Protein AF-A0A372F5S5-F1 (afdb_monomer)

Foldseek 3Di:
DDDDLQLLVLVQVLCVVQVDAAEDLDPCPLVDDQVVVQVVNVVSVHRRPHYYYLDPDNDPVPDDASQVSVQVSCVVPVVPPQAAAFDQRPCVVPHDVVNNQRYQHAHPVGGCHPVSSVSNSCSSPVQAFDQDLQQQWRAHNDACPQDQRQFARDGRHPVLVVVQCDADTSHRGGSLCLNVVCVVQRYSDPVCSVRHDHDDPSTDGDPPHDHDD

Secondary structure (DSSP, 8-state):
----HHHHHHHHHHHHHH-PPEEE-SGGGGGS-HHHHHHHHHTTT---S-EEES----SGGG---HHHHHHHHIIIIITTS---EEE--GGGGGS-HHHHTTEEEPBTTTBS-HHHHHHHHHHHT-PPPEEPTTT-BEEESSTTS--B-TTT--B--HHHHHSTT--SSSSSS-HHHHHHHHHHHSSSSTGGGGG--PPPTTSPBPTT-----

Solvent-accessible surface area (backbone atoms only — not comparable to full-atom values): 12335 Å² total; per-residue (Å²): 134,84,82,58,63,64,29,48,50,35,50,46,51,51,37,73,76,63,69,62,74,44,66,40,76,57,80,68,51,44,81,52,57,56,70,56,49,48,54,58,36,39,79,67,76,36,82,68,94,47,64,49,56,62,62,91,63,68,54,76,91,75,59,71,58,63,24,58,48,48,51,54,34,29,74,76,67,39,75,89,52,84,61,61,45,80,49,62,64,72,55,43,77,73,35,59,65,86,59,40,74,35,50,39,77,31,49,88,92,72,40,42,39,72,66,50,39,52,54,42,45,51,57,59,63,54,70,70,50,32,62,34,89,47,71,22,30,22,64,26,79,52,79,68,61,58,44,62,31,60,35,31,56,46,48,36,36,56,68,28,66,77,34,37,83,41,56,69,59,89,36,70,64,16,43,43,56,18,24,53,35,27,75,76,76,50,8,34,40,80,86,52,37,86,71,28,43,83,71,54,90,87,25,49,71,45,87,84,57,73,78,73,134

pLDDT: mean 93.6, std 5.57, range [55.31, 98.38]

Structure (mmCIF, N/CA/C/O backbone):
data_AF-A0A372F5S5-F1
#
_entry.id   AF-A0A372F5S5-F1
#
loop_
_atom_site.group_PDB
_atom_site.id
_atom_site.type_symbol
_atom_site.label_atom_id
_atom_site.label_alt_id
_atom_site.label_comp_id
_atom_site.label_asym_id
_atom_site.label_entity_id
_atom_site.label_seq_id
_atom_site.pdbx_PDB_ins_code
_atom_site.Cartn_x
_atom_site.Cartn_y
_atom_site.Cartn_z
_atom_site.occupancy
_atom_site.B_iso_or_equiv
_atom_site.auth_seq_id
_atom_site.auth_comp_id
_atom_site.auth_asym_id
_atom_site.auth_atom_id
_atom_site.pdbx_PDB_model_num
ATOM 1 N N . MET A 1 1 ? -26.082 4.323 18.622 1.00 55.31 1 MET A N 1
ATOM 2 C CA . MET A 1 1 ? -25.718 4.377 17.190 1.00 55.31 1 MET A CA 1
ATOM 3 C C . MET A 1 1 ? -26.139 3.066 16.540 1.00 55.31 1 MET A C 1
ATOM 5 O O . MET A 1 1 ? -25.807 2.018 17.085 1.00 55.31 1 MET A O 1
ATOM 9 N N . LYS A 1 2 ? -26.940 3.101 15.467 1.00 67.94 2 LYS A N 1
ATOM 10 C CA . LYS A 1 2 ? -27.362 1.885 14.752 1.00 67.94 2 LYS A CA 1
ATOM 11 C C . LYS A 1 2 ? -26.162 1.332 13.979 1.00 67.94 2 LYS A C 1
ATOM 13 O O . LYS A 1 2 ? -25.402 2.104 13.404 1.00 67.94 2 LYS A O 1
ATOM 18 N N . PHE A 1 3 ? -25.977 0.018 14.006 1.00 75.38 3 PHE A N 1
ATOM 19 C CA . PHE A 1 3 ? -24.941 -0.643 13.219 1.00 75.38 3 PHE A CA 1
ATOM 20 C C . PHE A 1 3 ? -25.223 -0.456 11.719 1.00 75.38 3 PHE A C 1
ATOM 22 O O . PHE A 1 3 ? -26.367 -0.608 11.292 1.00 75.38 3 PHE A O 1
ATOM 29 N N . ASN A 1 4 ? -24.202 -0.094 10.941 1.00 86.25 4 ASN A N 1
ATOM 30 C CA . ASN A 1 4 ? -24.319 0.090 9.497 1.00 86.25 4 ASN A CA 1
ATOM 31 C C . ASN A 1 4 ? -23.967 -1.229 8.791 1.00 86.25 4 ASN A C 1
ATOM 33 O O . ASN A 1 4 ? -22.793 -1.568 8.647 1.00 86.25 4 ASN A O 1
ATOM 37 N N . GLU A 1 5 ? -24.992 -1.972 8.373 1.00 89.75 5 GLU A N 1
ATOM 38 C CA . GLU A 1 5 ? -24.843 -3.279 7.715 1.00 89.75 5 GLU A CA 1
ATOM 39 C C . GLU A 1 5 ? -24.095 -3.179 6.381 1.00 89.75 5 GLU A C 1
ATOM 41 O O . GLU A 1 5 ? -23.245 -4.017 6.099 1.00 89.75 5 GLU A O 1
ATOM 46 N N . ASN A 1 6 ? -24.312 -2.107 5.610 1.00 91.81 6 ASN A N 1
ATOM 47 C CA . ASN A 1 6 ? -23.596 -1.881 4.354 1.00 91.81 6 ASN A CA 1
ATOM 48 C C . ASN A 1 6 ? -22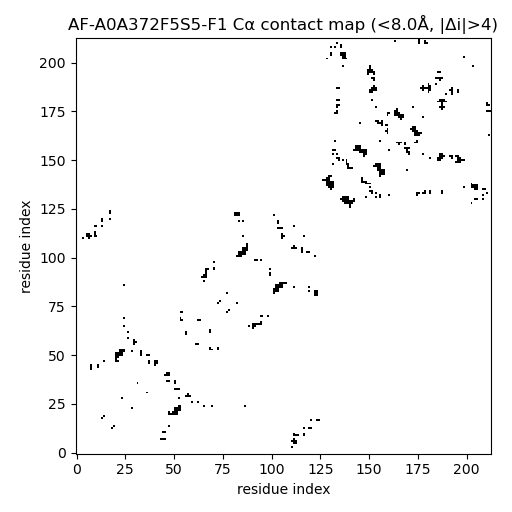.089 -1.668 4.590 1.00 91.81 6 ASN A C 1
ATOM 50 O O . ASN A 1 6 ? -21.265 -2.177 3.834 1.00 91.81 6 ASN A O 1
ATOM 54 N N . ALA A 1 7 ? -21.704 -0.959 5.655 1.00 93.44 7 ALA A N 1
ATOM 55 C CA . ALA A 1 7 ? -20.291 -0.815 6.012 1.00 93.44 7 ALA A CA 1
ATOM 56 C C . ALA A 1 7 ? -19.661 -2.162 6.403 1.00 93.44 7 ALA A C 1
ATOM 58 O O . ALA A 1 7 ? -18.531 -2.458 6.016 1.00 93.44 7 ALA A O 1
ATOM 59 N N . ALA A 1 8 ? -20.410 -2.996 7.128 1.00 93.38 8 ALA A N 1
ATOM 60 C CA . ALA A 1 8 ? -19.972 -4.334 7.508 1.00 93.38 8 ALA A CA 1
ATOM 61 C C . ALA A 1 8 ? -19.791 -5.250 6.292 1.00 93.38 8 ALA A C 1
ATOM 63 O O . ALA A 1 8 ? -18.771 -5.922 6.185 1.00 93.38 8 ALA A O 1
ATOM 64 N N . GLU A 1 9 ? -20.735 -5.235 5.351 1.00 95.25 9 GLU A N 1
ATOM 65 C CA . GLU A 1 9 ? -20.654 -6.014 4.114 1.00 95.25 9 GLU A CA 1
ATOM 66 C C . GLU A 1 9 ? -19.444 -5.602 3.266 1.00 95.25 9 GLU A C 1
ATOM 68 O O . GLU A 1 9 ? -18.667 -6.452 2.831 1.00 95.25 9 GLU A O 1
ATOM 73 N N . ASN A 1 10 ? -19.215 -4.297 3.088 1.00 96.69 10 ASN A N 1
ATOM 74 C CA . ASN A 1 10 ? -18.058 -3.810 2.334 1.00 96.69 10 ASN A CA 1
ATOM 75 C C . ASN A 1 10 ? -16.726 -4.178 3.000 1.00 96.69 10 ASN A C 1
ATOM 77 O O . ASN A 1 10 ? -15.780 -4.543 2.298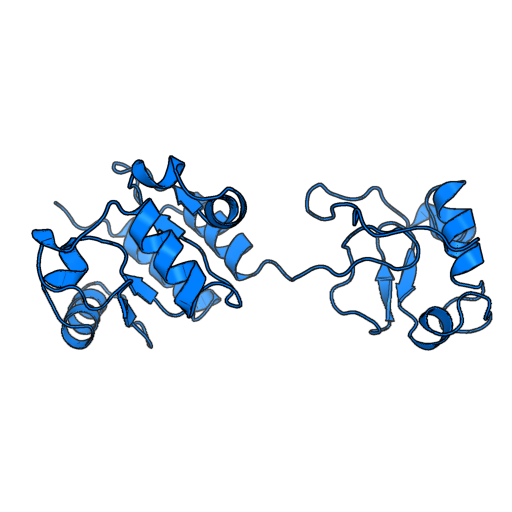 1.00 96.69 10 ASN A O 1
ATOM 81 N N . LEU A 1 11 ? -16.654 -4.135 4.334 1.00 96.06 11 LEU A N 1
ATOM 82 C CA . LEU A 1 11 ? -15.475 -4.580 5.077 1.00 96.06 11 LEU A CA 1
ATOM 83 C C . LEU A 1 11 ? -15.269 -6.099 4.963 1.00 96.06 11 LEU A C 1
ATOM 85 O O . LEU A 1 11 ? -14.136 -6.542 4.800 1.00 96.06 11 LEU A O 1
ATOM 89 N N . ALA A 1 12 ? -16.344 -6.893 4.987 1.00 96.38 12 ALA A N 1
ATOM 90 C CA . ALA A 1 12 ? -16.282 -8.343 4.794 1.00 96.38 12 ALA A CA 1
ATOM 91 C C . ALA A 1 12 ? -15.750 -8.714 3.401 1.00 96.38 12 ALA A C 1
ATOM 93 O O . ALA A 1 12 ? -14.928 -9.622 3.279 1.00 96.38 12 ALA A O 1
ATOM 94 N N . ILE A 1 13 ? -16.190 -7.998 2.360 1.00 96.75 13 ILE A N 1
ATOM 95 C CA . ILE A 1 13 ? -15.709 -8.185 0.984 1.00 96.75 13 ILE A CA 1
ATOM 96 C C . ILE A 1 13 ? -14.215 -7.862 0.896 1.00 96.75 13 ILE A C 1
ATOM 98 O O . ILE A 1 13 ? -13.446 -8.719 0.466 1.00 96.75 13 ILE A O 1
ATOM 102 N N . LEU A 1 14 ? -13.793 -6.679 1.367 1.00 96.94 14 LEU A N 1
ATOM 103 C CA . LEU A 1 14 ? -12.377 -6.292 1.361 1.00 96.94 14 LEU A CA 1
ATOM 104 C C . LEU A 1 14 ? -11.516 -7.324 2.096 1.00 96.94 14 LEU A C 1
ATOM 106 O O . LEU A 1 14 ? -10.456 -7.724 1.617 1.00 96.94 14 LEU A O 1
ATOM 110 N N . TYR A 1 15 ? -11.988 -7.773 3.257 1.00 96.62 15 TYR A N 1
ATOM 111 C CA . TYR A 1 15 ? -11.300 -8.777 4.049 1.00 96.62 15 TYR A CA 1
ATOM 112 C C . TYR A 1 15 ? -11.165 -10.111 3.310 1.00 96.62 15 TYR A C 1
ATOM 114 O O . TYR A 1 15 ? -10.089 -10.697 3.301 1.00 96.62 15 TYR A O 1
ATOM 122 N N . LYS A 1 16 ? -12.223 -10.580 2.642 1.00 95.56 16 LYS A N 1
ATOM 123 C CA . LYS A 1 16 ? -12.187 -11.824 1.863 1.00 95.56 16 LYS A CA 1
ATOM 124 C C . LYS A 1 16 ? -11.208 -11.751 0.688 1.00 95.56 16 LYS A C 1
ATOM 126 O O . LYS A 1 16 ? -10.593 -12.759 0.358 1.00 95.56 16 LYS A O 1
ATOM 131 N N . GLU A 1 17 ? -11.080 -10.586 0.060 1.00 95.00 17 GLU A N 1
ATOM 132 C CA . GLU A 1 17 ? -10.199 -10.373 -1.096 1.00 95.00 17 GLU A CA 1
ATOM 133 C C . GLU A 1 17 ? -8.722 -10.224 -0.710 1.00 95.00 17 GLU A C 1
ATOM 135 O O . GLU A 1 17 ? -7.848 -10.582 -1.493 1.00 95.00 17 GLU A O 1
ATOM 140 N N . THR A 1 18 ? -8.437 -9.715 0.489 1.00 94.38 18 THR A N 1
ATOM 141 C CA . THR A 1 18 ? -7.067 -9.354 0.904 1.00 94.38 18 THR A CA 1
ATOM 142 C C . THR A 1 18 ? -6.504 -10.240 2.010 1.00 94.38 18 THR A C 1
ATOM 144 O O . THR A 1 18 ? -5.290 -10.318 2.176 1.00 94.38 18 THR A O 1
ATOM 147 N N . ASN A 1 19 ? -7.372 -10.883 2.795 1.00 94.25 19 ASN A N 1
ATOM 148 C CA . ASN A 1 19 ? -7.048 -11.563 4.051 1.00 94.25 19 ASN A CA 1
ATOM 149 C C . ASN A 1 19 ? -6.218 -10.689 5.020 1.00 94.25 19 ASN A C 1
ATOM 151 O O . ASN A 1 19 ? -5.444 -11.206 5.827 1.00 94.25 19 ASN A O 1
ATOM 155 N N . ALA A 1 20 ? -6.364 -9.362 4.928 1.00 94.94 20 ALA A N 1
ATOM 156 C CA . ALA A 1 20 ? -5.575 -8.412 5.699 1.00 94.94 20 ALA A CA 1
ATOM 157 C C . ALA A 1 20 ? -5.839 -8.541 7.207 1.00 94.94 20 ALA A C 1
ATOM 159 O O . ALA A 1 20 ? -6.977 -8.725 7.643 1.00 94.94 20 ALA A O 1
ATOM 160 N N . SER A 1 21 ? -4.791 -8.390 8.017 1.00 95.44 21 SER A N 1
ATOM 161 C CA . SER A 1 21 ? -4.949 -8.297 9.472 1.00 95.44 21 SER A CA 1
ATOM 162 C C . SER A 1 21 ? -5.669 -7.004 9.863 1.00 95.44 21 SER A C 1
ATOM 164 O O . SER A 1 21 ? -5.444 -5.960 9.254 1.00 95.44 21 SER A O 1
ATOM 166 N N . ILE A 1 22 ? -6.518 -7.055 10.894 1.00 96.75 22 ILE A N 1
ATOM 167 C CA . ILE A 1 22 ? -7.286 -5.886 11.348 1.00 96.75 22 ILE A CA 1
ATOM 168 C C . ILE A 1 22 ? -6.595 -5.213 12.534 1.00 96.75 22 ILE A C 1
ATOM 170 O O . ILE A 1 22 ? -6.366 -5.853 13.558 1.00 96.75 22 ILE A O 1
ATOM 174 N N . VAL A 1 23 ? -6.340 -3.908 12.428 1.00 97.19 23 VAL A N 1
ATOM 175 C CA . VAL A 1 23 ? -5.824 -3.073 13.524 1.00 97.19 23 VAL A CA 1
ATOM 176 C C . VAL A 1 23 ? -6.907 -2.089 13.955 1.00 97.19 23 VAL A C 1
ATOM 178 O O . VAL A 1 23 ? -7.403 -1.298 13.154 1.00 97.19 23 VAL A O 1
ATOM 181 N N . LEU A 1 24 ? -7.304 -2.136 15.225 1.00 97.06 24 LEU A N 1
ATOM 182 C CA . LEU A 1 24 ? -8.345 -1.263 15.762 1.00 97.06 24 LEU A CA 1
ATOM 183 C C . LEU A 1 24 ? -7.780 0.115 16.090 1.00 97.06 24 LEU A C 1
ATOM 185 O O . LEU A 1 24 ? -6.980 0.264 17.018 1.00 97.06 24 LEU A O 1
ATOM 189 N N . THR A 1 25 ? -8.259 1.119 15.360 1.00 95.00 25 THR A N 1
ATOM 190 C CA . THR A 1 25 ? -7.894 2.519 15.560 1.00 95.00 25 THR A CA 1
A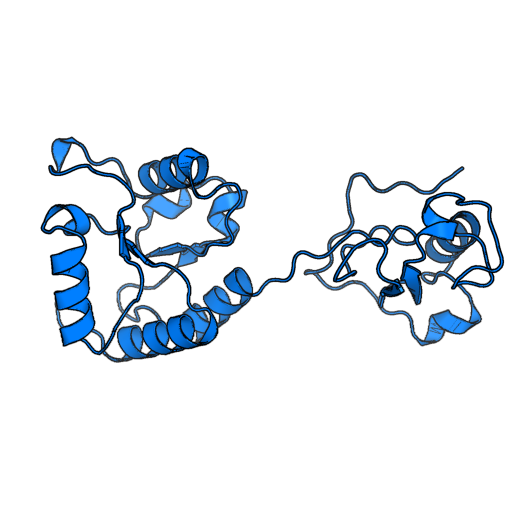TOM 191 C C . THR A 1 25 ? -8.747 3.169 16.648 1.00 95.00 25 THR A C 1
ATOM 193 O O . THR A 1 25 ? -8.206 3.833 17.525 1.00 95.00 25 THR A O 1
ATOM 196 N N . THR A 1 26 ? -10.065 2.930 16.647 1.00 92.12 26 THR A N 1
ATOM 197 C CA . THR A 1 26 ? -11.067 3.577 17.522 1.00 92.12 26 THR A CA 1
ATOM 198 C C . THR A 1 26 ? -10.654 3.691 18.995 1.00 92.12 26 THR A C 1
ATOM 200 O O . THR A 1 26 ? -10.093 2.761 19.564 1.00 92.12 26 THR A O 1
ATOM 203 N N . THR A 1 27 ? -11.012 4.791 19.662 1.00 93.50 27 THR A N 1
ATOM 204 C CA . THR A 1 27 ? -10.817 4.961 21.114 1.00 93.50 27 THR A CA 1
ATOM 205 C C . THR A 1 27 ? -11.523 3.866 21.910 1.00 93.50 27 THR A C 1
ATOM 207 O O . THR A 1 27 ? -11.014 3.428 22.938 1.00 93.50 27 THR A O 1
ATOM 210 N N . HIS A 1 28 ? -12.636 3.329 21.396 1.00 93.44 28 HIS A N 1
ATOM 211 C CA . HIS A 1 28 ? -13.329 2.195 22.003 1.00 93.44 28 HIS A CA 1
ATOM 212 C C . HIS A 1 28 ? -12.450 0.948 22.135 1.00 93.44 28 HIS A C 1
ATOM 214 O O . HIS A 1 28 ? -12.760 0.094 22.960 1.00 93.44 28 HIS A O 1
ATOM 220 N N . ARG A 1 29 ? -11.338 0.832 21.395 1.00 95.25 29 ARG A N 1
ATOM 221 C CA . ARG A 1 29 ? -10.436 -0.328 21.460 1.00 95.25 29 ARG A CA 1
ATOM 222 C C . ARG A 1 29 ? -9.970 -0.641 22.886 1.00 95.25 29 ARG A C 1
ATOM 224 O O . ARG A 1 29 ? -9.734 -1.809 23.178 1.00 95.25 29 ARG A O 1
ATOM 231 N N . ILE A 1 30 ? -9.900 0.362 23.770 1.00 96.12 30 ILE A N 1
ATOM 232 C CA . ILE A 1 30 ? -9.494 0.200 25.176 1.00 96.12 30 ILE A CA 1
ATOM 233 C C . ILE A 1 30 ? -10.547 -0.521 26.028 1.00 96.12 30 ILE A C 1
ATOM 235 O O . ILE A 1 30 ? -10.225 -1.041 27.089 1.00 96.12 30 ILE A O 1
ATOM 239 N N . SER A 1 31 ? -11.807 -0.568 25.584 1.00 95.38 31 SER A N 1
ATOM 240 C CA . SER A 1 31 ? -12.911 -1.127 26.371 1.00 95.38 31 SER A CA 1
ATOM 241 C C . SER A 1 31 ? -12.832 -2.644 26.538 1.00 95.38 31 SER A C 1
ATOM 243 O O . SER A 1 31 ? -13.402 -3.171 27.490 1.00 95.38 31 SER A O 1
ATOM 245 N N . PHE A 1 32 ? -12.163 -3.352 25.623 1.00 95.88 32 PHE A N 1
ATOM 246 C CA . PHE A 1 32 ? -12.088 -4.813 25.631 1.00 95.88 32 PHE A CA 1
ATOM 247 C C . PHE A 1 32 ? -10.753 -5.327 25.088 1.00 95.88 32 PHE A C 1
ATOM 249 O O . PHE A 1 32 ? -10.075 -4.634 24.331 1.00 95.88 32 PHE A O 1
ATOM 256 N N . ASP A 1 33 ? -10.387 -6.562 25.428 1.00 95.94 33 ASP A N 1
ATOM 257 C CA . ASP A 1 33 ? -9.281 -7.279 24.785 1.00 95.94 33 ASP A CA 1
ATOM 258 C C . ASP A 1 33 ? -9.613 -7.709 23.337 1.00 95.94 33 ASP A C 1
ATOM 260 O O . ASP A 1 33 ? -10.751 -7.618 22.862 1.00 95.94 33 ASP A O 1
ATOM 264 N N . GLU A 1 34 ? -8.596 -8.147 22.599 1.00 96.38 34 GLU A N 1
ATOM 265 C CA . GLU A 1 34 ? -8.677 -8.558 21.194 1.00 96.38 34 GLU A CA 1
ATOM 266 C C . GLU A 1 34 ? -9.612 -9.760 21.015 1.00 96.38 34 GLU A C 1
ATOM 268 O O . GLU A 1 34 ? -10.371 -9.826 20.043 1.00 96.38 34 GLU A O 1
ATOM 273 N N . LYS A 1 35 ? -9.613 -10.693 21.978 1.00 96.69 35 LYS A N 1
ATOM 274 C CA . LYS A 1 35 ? -10.492 -11.870 21.966 1.00 96.69 35 LYS A CA 1
ATOM 275 C C . LYS A 1 35 ? -11.954 -11.439 22.008 1.00 96.69 35 LYS A C 1
ATOM 277 O O . LYS A 1 35 ? -12.771 -11.923 21.221 1.00 96.69 35 LYS A O 1
ATOM 282 N N . LYS A 1 36 ? -12.285 -10.494 22.882 1.00 96.81 36 LYS A N 1
ATOM 283 C CA . LYS A 1 36 ? -13.635 -9.964 23.016 1.00 96.81 36 LYS A CA 1
ATOM 284 C C . LYS A 1 36 ? -14.048 -9.140 21.804 1.00 96.81 36 LYS A C 1
ATOM 286 O O . LYS A 1 36 ? -15.185 -9.274 21.349 1.00 96.81 36 LYS A O 1
ATOM 291 N N . TRP A 1 37 ? -13.147 -8.344 21.233 1.00 96.50 37 TRP A N 1
ATOM 292 C CA . TRP A 1 37 ? -13.410 -7.656 19.967 1.00 96.50 37 TRP A CA 1
ATOM 293 C C . TRP A 1 37 ? -13.705 -8.635 18.833 1.00 96.50 37 TRP A C 1
ATOM 295 O O . TRP A 1 37 ? -14.683 -8.444 18.111 1.00 96.50 37 TRP A O 1
ATOM 305 N N . LYS A 1 38 ? -12.945 -9.729 18.726 1.00 96.25 38 LYS A N 1
ATOM 306 C CA . LYS A 1 38 ? -13.200 -10.791 17.745 1.00 96.25 38 LYS A CA 1
ATOM 307 C C . LYS A 1 38 ? -14.589 -11.410 17.906 1.00 96.25 38 LYS A C 1
ATOM 309 O O . LYS A 1 38 ? -15.306 -11.553 16.919 1.00 96.25 38 LYS A O 1
ATOM 314 N N . GLU A 1 39 ? -15.031 -11.691 19.134 1.00 96.62 39 GLU A N 1
ATOM 315 C CA . GLU A 1 39 ? -16.412 -12.140 19.394 1.00 96.62 39 GLU A CA 1
ATOM 316 C C . GLU A 1 39 ? -17.459 -11.110 18.945 1.00 96.62 39 GLU A C 1
ATOM 318 O O . GLU A 1 39 ? -18.499 -11.466 18.386 1.00 96.62 39 GLU A O 1
ATOM 323 N N . ILE A 1 40 ? -17.203 -9.826 19.207 1.00 94.88 40 ILE A N 1
ATOM 324 C CA . ILE A 1 40 ? -18.096 -8.721 18.852 1.00 94.88 40 ILE A CA 1
ATOM 325 C C . ILE A 1 40 ? -18.230 -8.587 17.326 1.00 94.88 40 ILE A C 1
ATOM 327 O O . ILE A 1 40 ? -19.347 -8.423 16.832 1.00 94.88 40 ILE A O 1
ATOM 331 N N . PHE A 1 41 ? -17.126 -8.676 16.580 1.00 95.00 41 PHE A N 1
ATOM 332 C CA . PHE A 1 41 ? -17.146 -8.679 15.114 1.00 95.00 41 PHE A CA 1
ATOM 333 C C . PHE A 1 41 ? -17.836 -9.924 14.558 1.00 95.00 41 PHE A C 1
ATOM 335 O O . PHE A 1 41 ? -18.684 -9.804 13.674 1.00 95.00 41 PHE A O 1
ATOM 342 N N . LYS A 1 42 ? -17.597 -11.099 15.150 1.00 95.00 42 LYS A N 1
ATOM 343 C CA . LYS A 1 42 ? -18.243 -12.346 14.723 1.00 95.00 42 LYS A CA 1
ATOM 344 C C . LYS A 1 42 ? -19.765 -12.284 14.834 1.00 95.00 42 LYS A C 1
ATOM 346 O O . LYS A 1 42 ? -20.468 -12.696 13.916 1.00 95.00 42 LYS A O 1
ATOM 351 N N . LYS A 1 43 ? -20.292 -11.682 15.907 1.00 93.44 43 LYS A N 1
ATOM 352 C CA . LYS A 1 43 ? -21.740 -11.423 16.071 1.00 93.44 43 LYS A CA 1
ATOM 353 C C . LYS A 1 43 ? -22.326 -10.488 15.007 1.00 93.44 43 LYS A C 1
ATOM 355 O O . LYS A 1 43 ? -23.542 -10.407 14.881 1.00 93.44 43 LYS A O 1
ATOM 360 N N . ARG A 1 44 ? -21.475 -9.778 14.268 1.00 91.06 44 ARG A N 1
ATOM 361 C CA . ARG A 1 44 ? -21.824 -8.852 13.183 1.00 91.06 44 ARG A CA 1
ATOM 362 C C . ARG A 1 44 ? -21.517 -9.420 11.795 1.00 91.06 44 ARG A C 1
ATOM 364 O O . ARG A 1 44 ? -21.512 -8.667 10.831 1.00 91.06 44 ARG A O 1
ATOM 371 N N . GLY A 1 45 ? -21.251 -10.725 11.696 1.00 91.44 45 GLY A N 1
ATOM 372 C CA . GLY A 1 45 ? -20.946 -11.393 10.428 1.00 91.44 45 GLY A CA 1
ATOM 373 C C . GLY A 1 45 ? -19.506 -11.204 9.942 1.00 91.44 45 GLY A C 1
ATOM 374 O O . GLY A 1 45 ? -19.210 -11.537 8.801 1.00 91.44 45 GLY A O 1
ATOM 375 N N . LEU A 1 46 ? -18.611 -10.689 10.790 1.00 94.50 46 LEU A N 1
ATOM 376 C CA . LEU A 1 46 ? -17.205 -10.447 10.467 1.00 94.50 46 LEU A CA 1
ATOM 377 C C . LEU A 1 46 ? -16.313 -11.406 11.264 1.00 94.50 46 LEU A C 1
ATOM 379 O O . LEU A 1 46 ? -16.070 -11.194 12.451 1.00 94.50 46 LEU A O 1
ATOM 383 N N . ASP A 1 47 ? -15.841 -12.476 10.625 1.00 94.75 47 ASP A N 1
ATOM 384 C CA . ASP A 1 47 ? -14.970 -13.478 11.257 1.00 94.75 47 ASP A CA 1
ATOM 385 C C . ASP A 1 47 ? -13.508 -13.271 10.837 1.00 94.75 47 ASP A C 1
ATOM 387 O O . ASP A 1 47 ? -13.002 -13.916 9.922 1.00 94.75 47 ASP A O 1
ATOM 391 N N . PHE A 1 48 ? -12.839 -12.311 11.478 1.00 95.31 48 PHE A N 1
ATOM 392 C CA . PHE A 1 48 ? -11.440 -11.994 11.192 1.00 95.31 48 PHE A CA 1
ATOM 393 C C . PHE A 1 48 ? -10.483 -13.012 11.830 1.00 95.31 48 PHE A C 1
ATOM 395 O O . PHE A 1 48 ? -10.574 -13.317 13.024 1.00 95.31 48 PHE A O 1
ATOM 402 N N . HIS A 1 49 ? -9.502 -13.493 11.064 1.00 94.19 49 HIS A N 1
ATOM 403 C CA . HIS A 1 49 ? -8.415 -14.345 11.552 1.00 94.19 49 HIS A CA 1
ATOM 404 C C . HIS A 1 49 ? -7.614 -13.633 12.650 1.00 94.19 49 HIS A C 1
ATOM 406 O O . HIS A 1 49 ? -7.513 -14.157 13.765 1.00 94.19 49 HIS A O 1
ATOM 412 N N . THR A 1 50 ? -7.135 -12.422 12.365 1.00 95.12 50 THR A N 1
ATOM 413 C CA . THR A 1 50 ? -6.255 -11.623 13.227 1.00 95.12 50 THR A CA 1
ATOM 414 C C . THR A 1 50 ? -6.866 -10.253 13.517 1.00 95.12 50 THR A C 1
ATOM 416 O O . THR A 1 50 ? -7.325 -9.548 12.618 1.00 95.12 50 THR A O 1
ATOM 419 N N . ILE A 1 51 ? -6.873 -9.884 14.800 1.00 96.50 51 ILE A N 1
ATOM 420 C CA . ILE A 1 51 ? -7.247 -8.551 15.278 1.00 96.50 51 ILE A CA 1
ATOM 421 C C . ILE A 1 51 ? -6.191 -8.104 16.283 1.00 96.50 51 ILE A C 1
ATOM 423 O O . ILE A 1 51 ? -5.867 -8.853 17.205 1.00 96.50 51 ILE A O 1
ATOM 427 N N . SER A 1 52 ? -5.697 -6.885 16.122 1.00 96.50 52 SER A N 1
ATOM 428 C CA . SER A 1 52 ? -4.831 -6.188 17.068 1.00 96.50 52 SER A CA 1
ATOM 429 C C . SER A 1 52 ? -5.344 -4.764 17.309 1.00 96.50 52 SER A C 1
ATOM 431 O O . SER A 1 52 ? -6.365 -4.341 16.760 1.00 96.50 52 SER A O 1
ATOM 433 N N . LYS A 1 53 ? -4.659 -4.013 18.167 1.00 96.56 53 LYS A N 1
ATOM 434 C CA . LYS A 1 53 ? -4.948 -2.608 18.479 1.00 96.56 53 LYS A CA 1
ATOM 435 C C . LYS A 1 53 ? -3.747 -1.755 18.096 1.00 96.56 53 LYS A C 1
ATOM 437 O O . LYS A 1 53 ? -2.633 -2.267 18.073 1.00 96.56 53 LYS A O 1
ATOM 442 N N . LEU A 1 54 ? -3.966 -0.456 17.877 1.00 95.00 54 LEU A N 1
ATOM 443 C CA . LEU A 1 54 ? -2.867 0.491 17.635 1.00 95.00 54 LEU A CA 1
ATOM 444 C C . LEU A 1 54 ? -1.800 0.468 18.738 1.00 95.00 54 LEU A C 1
ATOM 446 O O . LEU A 1 54 ? -0.621 0.639 18.464 1.00 95.00 54 LEU A O 1
ATOM 450 N N . ASN A 1 55 ? -2.215 0.279 19.989 1.00 94.44 55 ASN A N 1
ATOM 451 C CA . ASN A 1 55 ? -1.335 0.245 21.150 1.00 94.44 55 ASN A CA 1
ATOM 452 C C . ASN A 1 55 ? -1.997 -0.515 22.310 1.00 94.44 55 ASN A C 1
ATOM 454 O O . ASN A 1 55 ? -3.179 -0.866 22.255 1.00 94.44 55 ASN A O 1
ATOM 458 N N . SER A 1 56 ? -1.234 -0.747 23.378 1.00 93.56 56 SER A N 1
ATOM 459 C CA . SER A 1 56 ? -1.677 -1.440 24.594 1.00 93.56 56 SER A CA 1
ATOM 460 C C . SER A 1 56 ? -2.274 -0.511 25.659 1.00 93.56 56 SER A C 1
ATOM 462 O O . SER A 1 56 ? -2.387 -0.912 26.817 1.00 93.56 56 SER A O 1
ATOM 464 N N . LYS A 1 57 ? -2.621 0.735 25.306 1.00 94.56 57 LYS A N 1
ATOM 465 C CA . LYS A 1 57 ? -3.194 1.713 26.244 1.00 94.56 57 LYS A CA 1
ATOM 466 C C . LYS A 1 57 ? -4.569 1.244 26.722 1.00 94.56 57 LYS A C 1
ATOM 468 O O . LYS A 1 57 ? -5.339 0.667 25.949 1.00 94.56 57 LYS A O 1
ATOM 473 N N . THR A 1 58 ? -4.882 1.491 27.990 1.00 93.19 58 THR A N 1
ATOM 474 C CA . THR A 1 58 ? -6.102 0.973 28.640 1.00 93.19 58 THR A CA 1
ATOM 475 C C . THR A 1 58 ? -6.991 2.061 29.231 1.00 93.19 58 THR A C 1
ATOM 477 O O . THR A 1 58 ? -8.126 1.769 29.608 1.00 93.19 58 THR A O 1
ATOM 480 N N . SER A 1 59 ? -6.527 3.312 29.271 1.00 93.19 59 SER A N 1
ATOM 481 C CA . SER A 1 59 ? -7.279 4.442 29.815 1.00 93.19 59 SER A CA 1
ATOM 482 C C . SER A 1 59 ? -7.268 5.653 28.880 1.00 93.19 59 SER A C 1
ATOM 484 O O . SER A 1 59 ? -6.396 5.802 28.025 1.00 93.19 59 SER A O 1
ATOM 486 N N . ILE A 1 60 ? -8.286 6.507 29.017 1.00 93.06 60 ILE A N 1
ATOM 487 C CA . ILE A 1 60 ? -8.520 7.655 28.125 1.00 93.06 60 ILE A CA 1
ATOM 488 C C . ILE A 1 60 ? -7.408 8.704 28.256 1.00 93.06 60 ILE A C 1
ATOM 490 O O . ILE A 1 60 ? -7.010 9.288 27.256 1.00 93.06 60 ILE A O 1
ATOM 494 N N . ASP A 1 61 ? -6.877 8.912 29.461 1.00 95.44 61 ASP A N 1
ATOM 495 C CA . ASP A 1 61 ? -5.795 9.862 29.763 1.00 95.44 61 ASP A CA 1
ATOM 496 C C . ASP A 1 61 ? -4.464 9.521 29.077 1.00 95.44 61 ASP A C 1
ATOM 498 O O . ASP A 1 61 ? -3.613 10.391 28.920 1.00 95.44 61 ASP A O 1
ATOM 502 N N . GLN A 1 62 ? -4.294 8.276 28.630 1.00 93.19 62 GLN A N 1
ATOM 503 C CA . GLN A 1 62 ? -3.110 7.835 27.892 1.00 93.19 62 GLN A CA 1
ATOM 504 C C . GLN A 1 62 ? -3.232 8.086 26.382 1.00 93.19 62 GLN A C 1
ATOM 506 O O . GLN A 1 62 ? -2.236 7.990 25.656 1.00 93.19 62 GLN A O 1
ATOM 511 N N . LEU A 1 63 ? -4.447 8.324 25.877 1.00 94.00 63 LEU A N 1
ATOM 512 C CA . LEU A 1 63 ? -4.709 8.423 24.444 1.00 94.00 63 LEU A CA 1
ATOM 513 C C . LEU A 1 63 ? -4.212 9.759 23.890 1.00 94.00 63 LEU A C 1
ATOM 515 O O . LEU A 1 63 ? -4.430 10.813 24.482 1.00 94.00 63 LEU A O 1
ATOM 519 N N . ALA A 1 64 ? -3.571 9.691 22.726 1.00 95.12 64 ALA A N 1
ATOM 520 C CA . ALA A 1 64 ? -3.292 10.864 21.905 1.00 95.12 64 ALA A CA 1
ATOM 521 C C . ALA A 1 64 ? -4.400 11.026 20.850 1.00 95.12 64 ALA A C 1
ATOM 523 O O . ALA A 1 64 ? -5.320 10.203 20.768 1.00 95.12 64 ALA A O 1
ATOM 524 N N . ASP A 1 65 ? -4.325 12.078 20.035 1.00 95.75 65 ASP A N 1
ATOM 525 C CA . ASP A 1 65 ? -5.166 12.173 18.842 1.00 95.75 65 ASP A CA 1
ATOM 526 C C . ASP A 1 65 ? -4.856 11.033 17.856 1.00 95.75 65 ASP A C 1
ATOM 528 O O . ASP A 1 65 ? -3.787 10.411 17.896 1.00 95.75 65 ASP A O 1
ATOM 532 N N . ARG A 1 66 ? -5.805 10.731 16.962 1.00 95.94 66 ARG A N 1
ATOM 533 C CA . ARG A 1 66 ? -5.696 9.534 16.129 1.00 95.94 66 ARG A CA 1
ATOM 534 C C . ARG A 1 66 ? -4.529 9.602 15.149 1.00 95.94 66 ARG A C 1
ATOM 536 O O . ARG A 1 66 ? -3.938 8.557 14.882 1.00 95.94 66 ARG A O 1
ATOM 543 N N . ALA A 1 67 ? -4.189 10.781 14.631 1.00 97.06 67 ALA A N 1
ATOM 544 C CA . ALA A 1 67 ? -3.070 10.924 13.705 1.00 97.06 67 ALA A CA 1
ATOM 545 C C . ALA A 1 67 ? -1.741 10.619 14.393 1.00 97.06 67 ALA A C 1
ATOM 547 O O . ALA A 1 67 ? -0.935 9.868 13.840 1.00 97.06 67 ALA A O 1
ATOM 548 N N . THR A 1 68 ? -1.552 11.113 15.617 1.00 96.88 68 THR A N 1
ATOM 549 C CA . THR A 1 68 ? -0.378 10.784 16.433 1.00 96.88 68 THR A CA 1
ATOM 550 C C . THR A 1 68 ? -0.287 9.278 16.687 1.00 96.88 68 THR A C 1
ATOM 552 O O . THR A 1 68 ? 0.726 8.664 16.362 1.00 96.88 68 THR A O 1
ATOM 555 N N . GLU A 1 69 ? -1.360 8.640 17.171 1.00 97.12 69 GLU A N 1
ATOM 556 C CA . GLU A 1 69 ? -1.334 7.197 17.475 1.00 97.12 69 GLU A CA 1
ATOM 557 C C . GLU A 1 69 ? -1.092 6.316 16.241 1.00 97.12 69 GLU A C 1
ATOM 559 O O . GLU A 1 69 ? -0.441 5.275 16.337 1.00 97.12 69 GLU A O 1
ATOM 564 N N . ILE A 1 70 ? -1.629 6.705 15.080 1.00 97.31 70 ILE A N 1
ATOM 565 C CA . ILE A 1 70 ? -1.386 5.991 13.823 1.00 97.31 70 ILE A CA 1
ATOM 566 C C . ILE A 1 70 ? 0.057 6.187 13.366 1.00 97.31 70 ILE A C 1
ATOM 568 O O . ILE A 1 70 ? 0.684 5.212 12.966 1.00 97.31 70 ILE A O 1
ATOM 572 N N . SER A 1 71 ? 0.594 7.405 13.448 1.00 96.88 71 SER A N 1
ATOM 573 C CA . SER A 1 71 ? 1.980 7.685 13.048 1.00 96.88 71 SER A CA 1
ATOM 574 C C . SER A 1 71 ? 2.967 6.861 13.880 1.00 96.88 71 SER A C 1
ATOM 576 O O . SER A 1 71 ? 3.823 6.183 13.317 1.00 96.88 71 SER A O 1
ATOM 578 N N . GLU A 1 72 ? 2.768 6.802 15.202 1.00 96.44 72 GLU A N 1
ATOM 579 C CA . GLU A 1 72 ? 3.559 5.957 16.108 1.00 96.44 72 GLU A CA 1
ATOM 580 C C . GLU A 1 72 ? 3.484 4.468 15.729 1.00 96.44 72 GLU A C 1
ATOM 582 O O . GLU A 1 72 ? 4.504 3.777 15.683 1.00 96.44 72 GLU A O 1
ATOM 587 N N . TRP A 1 73 ? 2.284 3.957 15.428 1.00 96.69 73 TRP A N 1
ATOM 588 C CA . TRP A 1 73 ? 2.111 2.564 15.007 1.00 96.69 73 TRP A CA 1
ATOM 589 C C . TRP A 1 73 ? 2.813 2.275 13.673 1.00 96.69 73 TRP A C 1
ATOM 591 O O . TRP A 1 73 ? 3.434 1.221 13.506 1.00 96.69 73 TRP A O 1
ATOM 601 N N . VAL A 1 74 ? 2.754 3.211 12.722 1.00 95.88 74 VAL A N 1
ATOM 602 C CA . VAL A 1 74 ? 3.434 3.071 11.430 1.00 95.88 74 VAL A CA 1
ATOM 603 C C . VAL A 1 74 ? 4.946 3.021 11.622 1.00 95.88 74 VAL A C 1
ATOM 605 O O . VAL A 1 74 ? 5.589 2.136 11.064 1.00 95.88 74 VAL A O 1
ATOM 608 N N . GLU A 1 75 ? 5.520 3.891 12.446 1.00 93.88 75 GLU A N 1
ATOM 609 C CA . GLU A 1 75 ? 6.959 3.875 12.730 1.00 93.88 75 GLU A CA 1
ATOM 610 C C . GLU A 1 75 ? 7.420 2.562 13.375 1.00 93.88 75 GLU A C 1
ATOM 612 O O . GLU A 1 75 ? 8.480 2.038 13.027 1.00 93.88 75 GLU A O 1
ATOM 617 N N . GLN A 1 76 ? 6.620 2.013 14.291 1.00 92.56 76 GLN A N 1
ATOM 618 C CA . GLN A 1 76 ? 6.978 0.821 15.064 1.00 92.56 76 GLN A CA 1
ATOM 619 C C . GLN A 1 76 ? 6.715 -0.493 14.327 1.00 92.56 76 GLN A C 1
ATOM 621 O O . GLN A 1 76 ? 7.396 -1.487 14.574 1.00 92.56 76 GLN A O 1
ATOM 626 N N . SER A 1 77 ? 5.680 -0.545 13.490 1.00 89.25 77 SER A N 1
ATOM 627 C CA . SER A 1 77 ? 5.181 -1.801 12.916 1.00 89.25 77 SER A CA 1
ATOM 628 C C . SER A 1 77 ? 4.738 -1.675 11.464 1.00 89.25 77 SER A C 1
ATOM 630 O O . SER A 1 77 ? 4.871 -2.635 10.719 1.00 89.25 77 SER A O 1
ATOM 632 N N . GLY A 1 78 ? 4.232 -0.516 11.038 1.00 84.50 78 GLY A N 1
ATOM 633 C CA . GLY A 1 78 ? 3.664 -0.347 9.697 1.00 84.50 78 GLY A CA 1
ATOM 634 C C . GLY A 1 78 ? 4.657 0.007 8.585 1.00 84.50 78 GLY A C 1
ATOM 635 O O . GLY A 1 78 ? 4.295 -0.095 7.418 1.00 84.50 78 GLY A O 1
ATOM 636 N N . LYS A 1 79 ? 5.891 0.426 8.895 1.00 81.62 79 LYS A N 1
ATOM 637 C CA . LYS A 1 79 ? 6.823 1.026 7.916 1.00 81.62 79 LYS A CA 1
ATOM 638 C C . LYS A 1 79 ? 7.128 0.131 6.711 1.00 81.62 79 LYS A C 1
ATOM 640 O O . LYS A 1 79 ? 7.265 0.636 5.602 1.00 81.62 79 LYS A O 1
ATOM 645 N N . ASN A 1 80 ? 7.220 -1.178 6.935 1.00 79.06 80 ASN A N 1
ATOM 646 C CA . ASN A 1 80 ? 7.501 -2.167 5.890 1.00 79.06 80 ASN A CA 1
ATOM 647 C C . ASN A 1 80 ? 6.262 -2.988 5.502 1.00 79.06 80 ASN A C 1
ATOM 649 O O . ASN A 1 80 ? 6.373 -3.939 4.733 1.00 79.06 80 ASN A O 1
ATOM 653 N N . GLU A 1 81 ? 5.094 -2.639 6.036 1.00 87.38 81 GLU A N 1
ATOM 654 C CA . GLU A 1 81 ? 3.848 -3.360 5.804 1.00 87.38 81 GLU A CA 1
ATOM 655 C C . GLU A 1 81 ? 3.019 -2.666 4.724 1.00 87.38 81 GLU A C 1
ATOM 657 O O . GLU A 1 81 ? 3.028 -1.439 4.588 1.00 87.38 81 GLU A O 1
ATOM 662 N N . ASN A 1 82 ? 2.239 -3.444 3.972 1.00 90.81 82 ASN A N 1
ATOM 663 C CA . ASN A 1 82 ? 1.234 -2.865 3.092 1.00 90.81 82 ASN A CA 1
ATOM 664 C C . ASN A 1 82 ? -0.093 -2.700 3.838 1.00 90.81 82 ASN A C 1
ATOM 666 O O . ASN A 1 82 ? -0.793 -3.679 4.095 1.00 90.81 82 ASN A O 1
ATOM 670 N N . TYR A 1 83 ? -0.447 -1.461 4.175 1.00 94.88 83 TYR A N 1
ATOM 671 C CA . TYR A 1 83 ? -1.650 -1.153 4.944 1.00 94.88 83 TYR A CA 1
ATOM 672 C C . TYR A 1 83 ? -2.493 -0.047 4.303 1.00 94.88 83 TYR A C 1
ATOM 674 O O . TYR A 1 83 ? -2.017 0.745 3.484 1.00 94.88 83 TYR A O 1
ATOM 682 N N . VAL A 1 84 ? -3.750 0.011 4.744 1.00 96.94 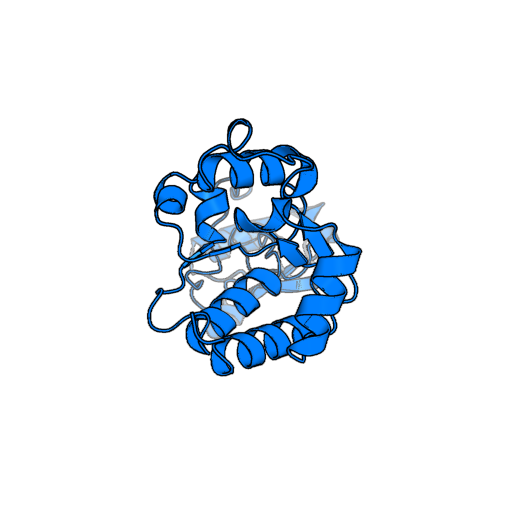84 VAL A N 1
ATOM 683 C CA . VAL A 1 84 ? -4.712 1.079 4.471 1.00 96.94 84 VAL A CA 1
ATOM 684 C C . VAL A 1 84 ? -5.336 1.539 5.787 1.00 96.94 84 VAL A C 1
ATOM 686 O O . VAL A 1 84 ? -5.630 0.720 6.659 1.00 96.94 84 VAL A O 1
ATOM 689 N N . ILE A 1 85 ? -5.557 2.843 5.930 1.00 97.19 85 ILE A N 1
ATOM 690 C CA . ILE A 1 85 ? -6.258 3.435 7.073 1.00 97.19 85 ILE A CA 1
ATOM 691 C C . ILE A 1 85 ? -7.700 3.720 6.652 1.00 97.19 85 ILE A C 1
ATOM 693 O O . ILE A 1 85 ? -7.929 4.424 5.671 1.00 97.19 85 ILE A O 1
ATOM 697 N N . ILE A 1 86 ? -8.675 3.202 7.398 1.00 96.69 86 ILE A N 1
ATOM 698 C CA . ILE A 1 86 ? -10.106 3.465 7.188 1.00 96.69 86 ILE A CA 1
ATOM 699 C C . ILE A 1 86 ? -10.650 4.075 8.477 1.00 96.69 86 ILE A C 1
ATOM 701 O O . ILE A 1 86 ? -10.812 3.373 9.474 1.00 96.69 86 ILE A O 1
ATOM 705 N N . ASP A 1 87 ? -10.895 5.381 8.468 1.00 94.38 87 ASP A N 1
ATOM 706 C CA . ASP A 1 87 ? -11.332 6.131 9.649 1.00 94.38 87 ASP A CA 1
ATOM 707 C C . ASP A 1 87 ? -12.017 7.442 9.210 1.00 94.38 87 ASP A C 1
ATOM 709 O O . ASP A 1 87 ? -11.682 7.992 8.150 1.00 94.38 87 ASP A O 1
ATOM 713 N N . ASP A 1 88 ? -12.980 7.925 9.997 1.00 92.62 88 ASP A N 1
ATOM 714 C CA . ASP A 1 88 ? -13.675 9.207 9.795 1.00 92.62 88 ASP A CA 1
ATOM 715 C C . ASP A 1 88 ? -13.145 10.338 10.695 1.00 92.62 88 ASP A C 1
ATOM 717 O O . ASP A 1 88 ? -13.645 11.462 10.637 1.00 92.62 88 ASP A O 1
ATOM 721 N N . ASP A 1 89 ? -12.117 10.065 11.504 1.00 93.06 89 ASP A N 1
ATOM 722 C CA . ASP A 1 89 ? -11.489 11.052 12.379 1.00 93.06 89 ASP A CA 1
ATOM 723 C C . ASP A 1 89 ? -10.755 12.150 11.582 1.00 93.06 89 ASP A C 1
ATOM 725 O O . ASP A 1 89 ? -9.853 11.889 10.782 1.00 93.06 89 ASP A O 1
ATOM 729 N N . LEU A 1 90 ? -11.126 13.410 11.823 1.00 93.62 90 LEU A N 1
ATOM 730 C CA . LEU A 1 90 ? -10.557 14.566 11.125 1.00 93.62 90 LEU A CA 1
ATOM 731 C C . LEU A 1 90 ? -9.120 14.891 11.554 1.00 93.62 90 LEU A C 1
ATOM 733 O O . LEU A 1 90 ? -8.419 15.585 10.815 1.00 93.62 90 LEU A O 1
ATOM 737 N N . SER A 1 91 ? -8.648 14.399 12.707 1.00 95.19 91 SER A N 1
ATOM 738 C CA . SER A 1 91 ? -7.245 14.584 13.111 1.00 95.19 91 SER A CA 1
ATOM 739 C C . SER A 1 91 ? -6.278 13.996 12.084 1.00 95.19 91 SER A C 1
ATOM 741 O O . SER A 1 91 ? -5.180 14.521 11.919 1.00 95.19 91 SER A O 1
ATOM 743 N N . LEU A 1 92 ? -6.711 12.996 11.304 1.00 96.12 92 LEU A N 1
ATOM 744 C CA . LEU A 1 92 ? -5.914 12.346 10.260 1.00 96.12 92 LEU A CA 1
ATOM 745 C C . LEU A 1 92 ? -5.456 13.270 9.131 1.00 96.12 92 LEU A C 1
ATOM 747 O O . LEU A 1 92 ? -4.529 12.933 8.396 1.00 96.12 92 LEU A O 1
ATOM 751 N N . HIS A 1 93 ? -6.027 14.470 9.016 1.00 94.81 93 HIS A N 1
ATOM 752 C CA . HIS A 1 93 ? -5.466 15.503 8.149 1.00 94.81 93 HIS A CA 1
ATOM 753 C C . HIS A 1 93 ? -4.033 15.907 8.532 1.00 94.81 93 HIS A C 1
ATOM 755 O O . HIS A 1 93 ? -3.304 16.371 7.652 1.00 94.81 93 HIS A O 1
ATOM 761 N N . GLY A 1 94 ? -3.645 15.714 9.798 1.00 95.50 94 GLY A N 1
ATOM 762 C CA . GLY A 1 94 ? -2.306 15.965 10.335 1.00 95.50 94 GLY A CA 1
ATOM 763 C C . GLY A 1 94 ? -1.307 14.815 10.170 1.00 95.50 94 GLY A C 1
ATOM 764 O O . GLY A 1 94 ? -0.197 14.927 10.681 1.00 95.50 94 GLY A O 1
ATOM 765 N N . LEU A 1 95 ? -1.668 13.722 9.486 1.00 97.06 95 LEU A N 1
ATOM 766 C CA . LEU A 1 95 ? -0.718 12.655 9.156 1.00 97.06 95 LEU A CA 1
ATOM 767 C C . LEU A 1 95 ? 0.378 13.155 8.191 1.00 97.06 95 LEU A C 1
ATOM 769 O O . LEU A 1 95 ? 0.072 13.966 7.310 1.00 97.06 95 LEU A O 1
ATOM 773 N N . PRO A 1 96 ? 1.614 12.618 8.278 1.00 95.06 96 PRO A N 1
ATOM 774 C CA . PRO A 1 96 ? 2.617 12.750 7.219 1.00 95.06 96 PRO A CA 1
ATOM 775 C C . PRO A 1 96 ? 2.047 12.334 5.856 1.00 95.06 96 PRO A C 1
ATOM 777 O O . PRO A 1 96 ? 1.279 11.371 5.783 1.00 95.06 96 PRO A O 1
ATOM 780 N N . GLU A 1 97 ? 2.417 13.028 4.775 1.00 88.81 97 GLU A N 1
ATOM 781 C CA . GLU A 1 97 ? 1.801 12.820 3.452 1.00 88.81 97 GLU A CA 1
ATOM 782 C C . GLU A 1 97 ? 1.966 11.373 2.948 1.00 88.81 97 GLU A C 1
ATOM 784 O O . GLU A 1 97 ? 0.996 10.780 2.482 1.00 88.81 97 GLU A O 1
ATOM 789 N N . GLU A 1 98 ? 3.118 10.738 3.186 1.00 87.56 98 GLU A N 1
ATOM 790 C CA . GLU A 1 98 ? 3.358 9.319 2.863 1.00 87.56 98 GLU A CA 1
ATOM 791 C C . GLU A 1 98 ? 2.386 8.331 3.542 1.00 87.56 98 GLU A C 1
ATOM 793 O O . GLU A 1 98 ? 2.057 7.279 2.990 1.00 87.56 98 GLU A O 1
ATOM 798 N N . ILE A 1 99 ? 1.904 8.656 4.745 1.00 94.38 99 ILE A N 1
ATOM 799 C CA . ILE A 1 99 ? 0.921 7.851 5.486 1.00 94.38 99 ILE A CA 1
ATOM 800 C C . ILE A 1 99 ? -0.489 8.232 5.034 1.00 94.38 99 ILE A C 1
ATOM 802 O O . ILE A 1 99 ? -1.367 7.382 4.878 1.00 94.38 99 ILE A O 1
ATOM 806 N N . LYS A 1 100 ? -0.711 9.522 4.795 1.00 93.94 100 LYS A N 1
ATOM 807 C CA . LYS A 1 100 ? -1.994 10.090 4.384 1.00 93.94 100 LYS A CA 1
ATOM 808 C C . LYS A 1 100 ? -2.442 9.599 3.009 1.00 93.94 100 LYS A C 1
ATOM 810 O O . LYS A 1 100 ? -3.640 9.413 2.800 1.00 93.94 100 LYS A O 1
ATOM 815 N N . GLU A 1 101 ? -1.514 9.290 2.106 1.00 91.38 101 GLU A N 1
ATOM 816 C CA . GLU A 1 101 ? -1.806 8.611 0.833 1.00 91.38 101 GLU A CA 1
ATOM 817 C C . GLU A 1 101 ? -2.490 7.246 1.032 1.00 91.38 101 GLU A C 1
ATOM 819 O O . GLU A 1 101 ? -3.305 6.824 0.206 1.00 91.38 101 GLU A O 1
ATOM 824 N N . ARG A 1 102 ? -2.245 6.588 2.173 1.00 94.62 102 ARG A N 1
ATOM 825 C CA . ARG A 1 102 ? -2.861 5.308 2.556 1.00 94.62 102 ARG A CA 1
ATOM 826 C C . ARG A 1 102 ? -4.190 5.472 3.296 1.00 94.62 102 ARG A C 1
ATOM 828 O O . ARG A 1 102 ? -4.789 4.473 3.698 1.00 94.62 102 ARG A O 1
ATOM 835 N N . TRP A 1 103 ? -4.684 6.699 3.477 1.00 96.31 103 TRP A N 1
ATOM 836 C CA . TRP A 1 103 ? -5.953 6.969 4.150 1.00 96.31 103 TRP A CA 1
ATOM 837 C C . TRP A 1 103 ? -7.148 6.993 3.185 1.00 96.31 103 TRP A C 1
ATOM 839 O O . TRP A 1 103 ? -7.212 7.694 2.163 1.00 96.31 103 TRP A O 1
ATOM 849 N N . VAL A 1 104 ? -8.159 6.217 3.553 1.00 96.62 104 VAL A N 1
ATOM 850 C CA . VAL A 1 104 ? -9.495 6.214 2.971 1.00 96.62 104 VAL A CA 1
ATOM 851 C C . VAL A 1 104 ? -10.445 6.849 3.978 1.00 96.62 104 VAL A C 1
ATOM 853 O O . VAL A 1 104 ? -10.969 6.193 4.876 1.00 96.62 104 VAL A O 1
ATOM 856 N N . HIS A 1 105 ? -10.665 8.151 3.810 1.00 94.06 105 HIS A N 1
ATOM 857 C CA . HIS A 1 105 ? -11.605 8.902 4.629 1.00 94.06 105 HIS A CA 1
ATOM 858 C C . HIS A 1 105 ? -13.040 8.413 4.402 1.00 94.06 105 HIS A C 1
ATOM 860 O O . HIS A 1 105 ? -13.568 8.479 3.287 1.00 94.06 105 HIS A O 1
ATOM 866 N N . THR A 1 106 ? -13.685 7.942 5.468 1.00 91.56 106 THR A N 1
ATOM 867 C CA . THR A 1 106 ? -15.111 7.596 5.459 1.00 91.56 106 THR A CA 1
ATOM 868 C C . THR A 1 106 ? -15.938 8.757 5.987 1.00 91.56 106 THR A C 1
ATOM 870 O O . THR A 1 106 ? -15.527 9.434 6.916 1.00 91.56 106 THR A O 1
ATOM 873 N N . LYS A 1 107 ? -17.128 8.999 5.430 1.00 86.00 107 LYS A N 1
ATOM 874 C CA . LYS A 1 107 ? -18.033 10.036 5.957 1.00 86.00 107 LYS A CA 1
ATOM 875 C C . LYS A 1 107 ? -18.939 9.427 7.018 1.00 86.00 107 LYS A C 1
ATOM 877 O O . LYS A 1 107 ? -19.598 8.437 6.717 1.00 86.00 107 LYS A O 1
ATOM 882 N N . THR A 1 108 ? -19.088 10.055 8.182 1.00 82.25 108 THR A N 1
ATOM 883 C CA . THR A 1 108 ? -19.890 9.537 9.313 1.00 82.25 108 THR A CA 1
ATOM 884 C C . THR A 1 108 ? -21.315 9.101 8.931 1.00 82.25 108 THR A C 1
ATOM 886 O O . THR A 1 108 ? -21.814 8.097 9.431 1.00 82.25 108 THR A O 1
ATOM 889 N N . LEU A 1 109 ? -21.977 9.811 8.006 1.00 84.06 109 LEU A N 1
ATOM 890 C CA . LEU A 1 109 ? -23.342 9.482 7.560 1.00 84.06 109 LEU A CA 1
ATOM 891 C C . LEU A 1 109 ? -23.424 8.295 6.586 1.00 84.06 109 LEU A C 1
ATOM 893 O O . LEU A 1 109 ? -24.475 7.670 6.477 1.00 84.06 109 LEU A O 1
ATOM 897 N N . ILE A 1 110 ? -22.343 8.002 5.861 1.00 86.94 110 ILE A N 1
ATOM 898 C CA . ILE A 1 110 ? -22.302 6.965 4.818 1.00 86.94 110 ILE A CA 1
ATOM 899 C C . ILE A 1 110 ? -21.607 5.703 5.347 1.00 86.94 110 ILE A C 1
ATOM 901 O O . ILE A 1 110 ? -22.053 4.581 5.096 1.00 86.94 110 ILE A O 1
ATOM 905 N N . GLY A 1 111 ? -20.544 5.887 6.128 1.00 90.31 111 GLY A N 1
ATOM 906 C CA . GLY A 1 111 ? -19.628 4.841 6.555 1.00 90.31 111 GLY A CA 1
ATOM 907 C C . GLY A 1 111 ? -18.700 4.391 5.426 1.00 90.31 111 GLY A C 1
ATOM 908 O O . GLY A 1 111 ? -18.347 5.164 4.534 1.00 90.31 111 GLY A O 1
ATOM 909 N N . PHE A 1 112 ? -18.300 3.124 5.488 1.00 95.19 112 PHE A N 1
ATOM 910 C CA . PHE A 1 112 ? -17.425 2.482 4.514 1.00 95.19 112 PHE A CA 1
ATOM 911 C C . PHE A 1 112 ? -18.240 1.914 3.342 1.00 95.19 112 PHE A C 1
ATOM 913 O O . PHE A 1 112 ? -18.775 0.811 3.420 1.00 95.19 112 PHE A O 1
ATOM 920 N N . ASP A 1 113 ? -18.399 2.695 2.273 1.00 95.50 113 ASP A N 1
ATOM 921 C CA . ASP A 1 113 ? -19.175 2.301 1.093 1.00 95.50 113 ASP A CA 1
ATOM 922 C C . ASP A 1 113 ? -18.341 1.567 0.024 1.00 95.50 113 ASP A C 1
ATOM 924 O O . ASP A 1 113 ? -17.146 1.316 0.181 1.00 95.50 113 ASP A O 1
ATOM 928 N N . LYS A 1 114 ? -18.978 1.235 -1.107 1.00 95.75 114 LYS A N 1
ATOM 929 C CA . LYS A 1 114 ? -18.334 0.546 -2.236 1.00 95.75 114 LYS A CA 1
ATOM 930 C C . LYS A 1 114 ? -17.178 1.330 -2.872 1.00 95.75 114 LYS A C 1
ATOM 932 O O . LYS A 1 114 ? -16.273 0.709 -3.425 1.00 95.75 114 LYS A O 1
ATOM 937 N N . TYR A 1 115 ? -17.207 2.6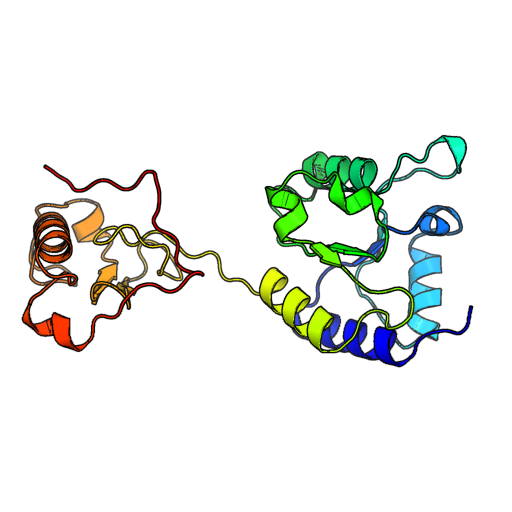64 -2.827 1.00 94.75 115 TYR A N 1
ATOM 938 C CA . TYR A 1 115 ? -16.156 3.507 -3.403 1.00 94.75 115 TYR A CA 1
ATOM 939 C C . TYR A 1 115 ? -14.951 3.557 -2.466 1.00 94.75 115 TYR A C 1
ATOM 941 O O . TYR A 1 115 ? -13.820 3.357 -2.908 1.00 94.75 115 TYR A O 1
ATOM 949 N N . ALA A 1 116 ? -15.198 3.731 -1.165 1.00 96.31 116 ALA A N 1
ATOM 950 C CA . ALA A 1 116 ? -14.176 3.617 -0.132 1.00 96.31 116 ALA A CA 1
ATOM 951 C C . ALA A 1 116 ? -13.527 2.224 -0.153 1.00 96.31 116 ALA A C 1
ATOM 953 O O . ALA A 1 116 ? -12.303 2.116 -0.125 1.00 96.31 116 ALA A O 1
ATOM 954 N N . ARG A 1 117 ? -14.327 1.162 -0.306 1.00 97.12 117 ARG A N 1
ATOM 955 C CA . ARG A 1 117 ? -13.836 -0.213 -0.472 1.00 97.12 117 ARG A CA 1
ATOM 956 C C . ARG A 1 117 ? -12.927 -0.369 -1.682 1.00 97.12 117 ARG A C 1
ATOM 958 O O . ARG A 1 117 ? -11.852 -0.936 -1.541 1.00 97.12 117 ARG A O 1
ATOM 965 N N . ALA A 1 118 ? -13.335 0.131 -2.849 1.00 94.69 118 ALA A N 1
ATOM 966 C CA . ALA A 1 118 ? -12.524 0.048 -4.063 1.00 94.69 118 ALA A CA 1
ATOM 967 C C . ALA A 1 118 ? -11.172 0.763 -3.899 1.00 94.69 118 ALA A C 1
ATOM 969 O O . ALA A 1 118 ? -10.145 0.206 -4.275 1.00 94.69 118 ALA A O 1
ATOM 970 N N . LYS A 1 119 ? -11.159 1.947 -3.268 1.00 94.31 119 LYS A N 1
ATOM 971 C CA . LYS A 1 119 ? -9.919 2.671 -2.944 1.00 94.31 119 LYS A CA 1
ATOM 972 C C . LYS A 1 119 ? -9.053 1.909 -1.932 1.00 94.31 119 LYS A C 1
ATOM 974 O O . LYS A 1 119 ? -7.837 1.855 -2.066 1.00 94.31 119 LYS A O 1
ATOM 979 N N . ALA A 1 120 ? -9.665 1.312 -0.911 1.00 96.69 120 ALA A N 1
ATOM 980 C CA . ALA A 1 120 ? -8.928 0.535 0.078 1.00 96.69 120 ALA A CA 1
ATOM 981 C C . ALA A 1 120 ? -8.296 -0.719 -0.537 1.00 96.69 120 ALA A C 1
ATOM 983 O O . ALA A 1 120 ? -7.134 -1.018 -0.268 1.00 96.69 120 ALA A O 1
ATOM 984 N N . LEU A 1 121 ? -9.042 -1.407 -1.405 1.00 95.38 121 LEU A N 1
ATOM 985 C CA . LEU A 1 121 ? -8.536 -2.537 -2.170 1.00 95.38 121 LEU A CA 1
ATOM 986 C C . LEU A 1 121 ? -7.360 -2.107 -3.044 1.00 95.38 121 LEU A C 1
ATOM 988 O O . LEU A 1 121 ? -6.318 -2.743 -2.971 1.00 95.38 121 LEU A O 1
ATOM 992 N N . SER A 1 122 ? -7.478 -1.004 -3.793 1.00 91.25 122 SER A N 1
ATOM 993 C CA . SER A 1 122 ? -6.388 -0.543 -4.659 1.00 91.25 122 SER A CA 1
ATOM 994 C C . SER A 1 122 ? -5.109 -0.238 -3.882 1.00 91.25 122 SER A C 1
ATOM 996 O O . SER A 1 122 ? -4.039 -0.538 -4.387 1.00 91.25 122 SER A O 1
ATOM 998 N N . ILE A 1 123 ? -5.196 0.293 -2.657 1.00 92.25 123 ILE A N 1
ATOM 999 C CA . ILE A 1 123 ? -4.028 0.509 -1.783 1.00 92.25 123 ILE A CA 1
ATOM 1000 C C . ILE A 1 123 ? -3.428 -0.834 -1.334 1.00 92.25 123 ILE A C 1
ATOM 1002 O O . ILE A 1 123 ? -2.223 -1.050 -1.448 1.00 92.25 123 ILE A O 1
ATOM 1006 N N . LEU A 1 124 ? -4.260 -1.769 -0.867 1.00 92.44 124 LEU A N 1
ATOM 1007 C CA . LEU A 1 124 ? -3.805 -3.075 -0.369 1.00 92.44 124 LEU A CA 1
ATOM 1008 C C . LEU A 1 124 ? -3.308 -4.022 -1.470 1.00 92.44 124 LEU A C 1
ATOM 1010 O O . LEU A 1 124 ? -2.524 -4.927 -1.193 1.00 92.44 124 LEU A O 1
ATOM 1014 N N . THR A 1 125 ? -3.741 -3.826 -2.713 1.00 87.25 125 THR A N 1
ATOM 1015 C CA . THR A 1 125 ? -3.326 -4.636 -3.867 1.00 87.25 125 THR A CA 1
ATOM 1016 C C . THR A 1 125 ? -2.418 -3.881 -4.826 1.00 87.25 125 THR A C 1
ATOM 1018 O O . THR A 1 125 ? -2.072 -4.435 -5.872 1.00 87.25 125 THR A O 1
ATOM 1021 N N . ALA A 1 126 ? -2.055 -2.629 -4.518 1.00 76.62 126 ALA A N 1
ATOM 1022 C CA . ALA A 1 126 ? -1.109 -1.858 -5.312 1.00 76.62 126 ALA A CA 1
ATOM 1023 C C . ALA A 1 126 ? 0.187 -2.661 -5.408 1.00 76.62 126 ALA A C 1
ATOM 1025 O O . ALA A 1 126 ? 0.910 -2.840 -4.426 1.00 76.62 126 ALA A O 1
ATOM 1026 N N . LYS A 1 127 ? 0.461 -3.193 -6.600 1.00 68.94 127 LYS A N 1
ATOM 1027 C CA . LYS A 1 127 ? 1.729 -3.859 -6.860 1.00 68.94 127 LYS A CA 1
ATOM 1028 C C . LYS A 1 127 ? 2.803 -2.786 -6.829 1.00 68.94 127 LYS A C 1
ATOM 1030 O O . LYS A 1 127 ? 2.696 -1.806 -7.565 1.00 68.94 127 LYS A O 1
ATOM 1035 N N . VAL A 1 128 ? 3.827 -2.982 -6.001 1.00 73.50 128 VAL A N 1
ATOM 1036 C CA . VAL A 1 128 ? 5.043 -2.173 -6.082 1.00 73.50 128 VAL A CA 1
ATOM 1037 C C . VAL A 1 128 ? 5.530 -2.248 -7.524 1.00 73.50 128 VAL A C 1
ATOM 1039 O O . VAL A 1 128 ? 5.724 -3.335 -8.066 1.00 73.50 128 VAL A O 1
ATOM 1042 N N . LYS A 1 129 ? 5.638 -1.086 -8.163 1.00 86.94 129 LYS A N 1
ATOM 1043 C CA . LYS A 1 129 ? 6.161 -0.972 -9.515 1.00 86.94 129 LYS A CA 1
ATOM 1044 C C . LYS A 1 129 ? 7.629 -0.595 -9.452 1.00 86.94 129 LYS A C 1
ATOM 1046 O O . LYS A 1 129 ? 8.000 0.349 -8.754 1.00 86.94 129 LYS A O 1
ATOM 1051 N N . PHE A 1 130 ? 8.445 -1.325 -10.196 1.00 92.12 130 PHE A N 1
ATOM 1052 C CA . PHE A 1 130 ? 9.880 -1.106 -10.270 1.00 92.12 130 PHE A CA 1
ATOM 1053 C C . PHE A 1 130 ? 10.227 -0.220 -11.463 1.00 92.12 130 PHE A C 1
ATOM 1055 O O . PHE A 1 130 ? 9.532 -0.197 -12.489 1.00 92.12 130 PHE A O 1
ATOM 1062 N N . THR A 1 131 ? 11.289 0.559 -11.289 1.00 96.81 131 THR A N 1
ATOM 1063 C CA . THR A 1 131 ? 11.805 1.488 -12.290 1.00 96.81 131 THR A CA 1
ATOM 1064 C C . THR A 1 131 ? 12.318 0.705 -13.492 1.00 96.81 131 THR A C 1
ATOM 1066 O O . THR A 1 131 ? 13.228 -0.105 -13.357 1.00 96.81 131 THR A O 1
ATOM 1069 N N . CYS A 1 132 ? 11.767 0.962 -14.680 1.00 97.81 132 CYS A N 1
ATOM 1070 C CA . CYS A 1 132 ? 12.344 0.430 -15.910 1.00 97.81 132 CYS A CA 1
ATOM 1071 C C . CYS A 1 132 ? 13.736 1.047 -16.130 1.00 97.81 132 CYS A C 1
ATOM 1073 O O . CYS A 1 132 ? 13.841 2.280 -16.161 1.00 97.81 132 CYS A O 1
ATOM 1075 N N . PRO A 1 133 ? 14.796 0.248 -16.343 1.00 97.56 133 PRO A N 1
ATOM 1076 C CA . PRO A 1 133 ? 16.147 0.784 -16.475 1.00 97.56 133 PRO A CA 1
ATOM 1077 C C . PRO A 1 133 ? 16.326 1.624 -17.747 1.00 97.56 133 PRO A C 1
ATOM 1079 O O . PRO A 1 133 ? 17.154 2.534 -17.772 1.00 97.56 133 PRO A O 1
ATOM 1082 N N . CYS A 1 134 ? 15.528 1.380 -18.792 1.00 98.06 134 CYS A N 1
ATOM 1083 C CA . CYS A 1 134 ? 15.575 2.148 -20.035 1.00 98.06 134 CYS A CA 1
ATOM 1084 C C . CYS A 1 134 ? 14.877 3.511 -19.919 1.00 98.06 134 CYS A C 1
ATOM 1086 O O . CYS A 1 134 ? 15.434 4.524 -20.329 1.00 98.06 134 CYS A O 1
ATOM 1088 N N . CYS A 1 135 ? 13.658 3.569 -19.382 1.00 98.06 135 CYS A N 1
ATOM 1089 C CA . CYS A 1 135 ? 12.863 4.798 -19.434 1.00 98.06 135 CYS A CA 1
ATOM 1090 C C . CYS A 1 135 ? 12.647 5.467 -18.087 1.00 98.06 135 CYS A C 1
ATOM 1092 O O . CYS A 1 135 ? 12.034 6.528 -18.053 1.00 98.06 135 CYS A O 1
ATOM 1094 N N . GLY A 1 136 ? 13.085 4.877 -16.979 1.00 97.56 136 GLY A N 1
ATOM 1095 C CA . GLY A 1 136 ? 12.985 5.456 -15.644 1.00 97.56 136 GLY A CA 1
ATOM 1096 C C . GLY A 1 136 ? 11.575 5.578 -15.068 1.00 97.56 136 GLY A C 1
ATOM 1097 O O . GLY A 1 136 ? 11.425 6.163 -14.005 1.00 97.56 136 GLY A O 1
ATOM 1098 N N . TYR A 1 137 ? 10.531 5.082 -15.736 1.00 97.69 137 TYR A N 1
ATOM 1099 C CA . TYR A 1 137 ? 9.176 5.053 -15.177 1.00 97.69 137 TYR A CA 1
ATOM 1100 C C . TYR A 1 137 ? 8.936 3.760 -14.395 1.00 97.69 137 TYR A C 1
ATOM 1102 O O . TYR A 1 137 ? 9.354 2.678 -14.825 1.00 97.69 137 TYR A O 1
ATOM 1110 N N . LYS A 1 138 ? 8.231 3.861 -13.263 1.00 95.06 138 LYS A N 1
ATOM 1111 C CA . LYS A 1 138 ? 7.861 2.711 -12.429 1.00 95.06 138 LYS A CA 1
ATOM 1112 C C . LYS A 1 138 ? 6.749 1.910 -13.093 1.00 95.06 138 LYS A C 1
ATOM 1114 O O . LYS A 1 138 ? 5.576 2.230 -12.953 1.00 95.06 138 LYS A O 1
ATOM 1119 N N . THR A 1 139 ? 7.121 0.874 -13.835 1.00 94.62 139 THR A N 1
ATOM 1120 C CA . THR A 1 139 ? 6.194 0.120 -14.698 1.00 94.62 139 THR A CA 1
ATOM 1121 C C . THR A 1 139 ? 6.299 -1.390 -14.516 1.00 94.62 139 THR A C 1
ATOM 1123 O O . THR A 1 139 ? 5.287 -2.088 -14.651 1.00 94.62 139 THR A O 1
ATOM 1126 N N . LEU A 1 140 ? 7.486 -1.875 -14.146 1.00 93.81 140 LEU A N 1
ATOM 1127 C CA . LEU A 1 140 ? 7.799 -3.296 -14.054 1.00 93.81 140 LEU A CA 1
ATOM 1128 C C . LEU A 1 140 ? 7.149 -3.916 -12.817 1.00 93.81 140 LEU A C 1
ATOM 1130 O O . LEU A 1 140 ? 7.042 -3.262 -11.776 1.00 93.81 140 LEU A O 1
ATOM 1134 N N . THR A 1 141 ? 6.685 -5.159 -12.917 1.00 88.06 141 THR A N 1
ATOM 1135 C CA . THR A 1 141 ? 6.104 -5.871 -11.764 1.00 88.06 141 THR A CA 1
ATOM 1136 C C . THR A 1 141 ? 7.136 -6.509 -10.848 1.00 88.06 141 THR A C 1
ATOM 1138 O O . THR A 1 141 ? 6.837 -6.715 -9.676 1.00 88.06 141 THR A O 1
ATOM 1141 N N . GLU A 1 142 ? 8.319 -6.806 -11.371 1.00 86.75 142 GLU A N 1
ATOM 1142 C CA . GLU A 1 142 ? 9.447 -7.409 -10.663 1.00 86.75 142 GLU A CA 1
ATOM 1143 C C . GLU A 1 142 ? 10.738 -6.960 -11.372 1.00 86.75 142 GLU A C 1
ATOM 1145 O O . GLU A 1 142 ? 10.712 -6.823 -12.598 1.00 86.75 142 GLU A O 1
ATOM 1150 N N . PRO A 1 143 ? 11.828 -6.657 -10.647 1.00 86.81 143 PRO A N 1
ATOM 1151 C CA . PRO A 1 143 ? 13.102 -6.314 -11.265 1.00 86.81 143 PRO A CA 1
ATOM 1152 C C . PRO A 1 143 ? 13.811 -7.569 -11.781 1.00 86.81 143 PRO A C 1
ATOM 1154 O O . PRO A 1 143 ? 13.702 -8.635 -11.178 1.00 86.81 143 PRO A O 1
ATOM 1157 N N . GLU A 1 144 ? 14.596 -7.426 -12.847 1.00 89.38 144 GLU A N 1
ATOM 1158 C CA . GLU A 1 144 ? 15.432 -8.492 -13.412 1.00 89.38 144 GLU A CA 1
ATOM 1159 C C . GLU A 1 144 ? 14.618 -9.734 -13.844 1.00 89.38 144 GLU A C 1
ATOM 1161 O O . GLU A 1 144 ? 15.110 -10.864 -13.820 1.00 89.38 144 GLU A O 1
ATOM 1166 N N . ALA A 1 145 ? 13.356 -9.529 -14.239 1.00 92.56 145 ALA A N 1
ATOM 1167 C CA . ALA A 1 145 ? 12.379 -10.595 -14.472 1.00 92.56 145 ALA A CA 1
ATOM 1168 C C . ALA A 1 145 ? 11.880 -10.691 -15.924 1.00 92.56 145 ALA A C 1
ATOM 1170 O O . ALA A 1 145 ? 10.863 -11.341 -16.172 1.00 92.56 145 ALA A O 1
ATOM 1171 N N . TYR A 1 146 ? 12.570 -10.056 -16.880 1.00 95.19 146 TYR A N 1
ATOM 1172 C CA . TYR A 1 146 ? 12.193 -10.043 -18.303 1.00 95.19 146 TYR A CA 1
ATOM 1173 C C . TYR A 1 146 ? 10.791 -9.453 -18.565 1.00 95.19 146 TYR A C 1
ATOM 1175 O O . TYR A 1 146 ? 10.140 -9.755 -19.564 1.00 95.19 146 TYR A O 1
ATOM 1183 N N . ASP A 1 147 ? 10.293 -8.599 -17.664 1.00 94.31 147 ASP A N 1
ATOM 1184 C CA . ASP A 1 147 ? 9.045 -7.867 -17.887 1.00 94.31 147 ASP A CA 1
ATOM 1185 C C . ASP A 1 147 ? 9.257 -6.803 -18.975 1.00 94.31 147 ASP A C 1
ATOM 1187 O O . ASP A 1 147 ? 10.301 -6.147 -19.035 1.00 94.31 147 ASP A O 1
ATOM 1191 N N . ILE A 1 148 ? 8.261 -6.612 -19.840 1.00 97.12 148 ILE A N 1
ATOM 1192 C CA . ILE A 1 148 ? 8.361 -5.672 -20.958 1.00 97.12 148 ILE A CA 1
ATOM 1193 C C . ILE A 1 148 ? 7.682 -4.366 -20.575 1.00 97.12 148 ILE A C 1
ATOM 1195 O O . ILE A 1 148 ? 6.453 -4.279 -20.477 1.00 97.12 148 ILE A O 1
ATOM 1199 N N . CYS A 1 149 ? 8.474 -3.303 -20.467 1.00 97.62 149 CYS A N 1
ATOM 1200 C CA . CYS A 1 149 ? 7.972 -1.982 -20.128 1.00 97.62 149 CYS A CA 1
ATOM 1201 C C . CYS A 1 149 ? 6.901 -1.524 -21.143 1.00 97.62 149 CYS A C 1
ATOM 1203 O O . CYS A 1 149 ? 7.192 -1.373 -22.330 1.00 97.62 149 CYS A O 1
ATOM 1205 N N . PRO A 1 150 ? 5.657 -1.222 -20.731 1.00 97.06 150 PRO A N 1
ATOM 1206 C CA . PRO A 1 150 ? 4.629 -0.731 -21.649 1.00 97.06 150 PRO A CA 1
ATOM 1207 C C . PRO A 1 150 ? 4.931 0.678 -22.176 1.00 97.06 150 PRO A C 1
ATOM 1209 O O . PRO A 1 150 ? 4.433 1.056 -23.233 1.00 97.06 150 PRO A O 1
ATOM 1212 N N . VAL A 1 151 ? 5.749 1.453 -21.457 1.00 98.12 151 VAL A N 1
ATOM 1213 C CA . VAL A 1 151 ? 6.082 2.831 -21.830 1.00 98.12 151 VAL A CA 1
ATOM 1214 C C . VAL A 1 151 ? 7.124 2.871 -22.938 1.00 98.12 151 VAL A C 1
ATOM 1216 O O . VAL A 1 151 ? 6.908 3.541 -23.937 1.00 98.12 151 VAL A O 1
ATOM 1219 N N . CYS A 1 152 ? 8.232 2.139 -22.791 1.00 98.12 152 CYS A N 1
ATOM 1220 C CA . CYS A 1 152 ? 9.333 2.192 -23.756 1.00 98.12 152 CYS A CA 1
ATOM 1221 C C . CYS A 1 152 ? 9.560 0.906 -24.546 1.00 98.12 152 CYS A C 1
ATOM 1223 O O . CYS A 1 152 ? 10.285 0.963 -25.524 1.00 98.12 152 CYS A O 1
ATOM 1225 N N . ARG A 1 153 ? 8.931 -0.212 -24.167 1.00 97.81 153 ARG A N 1
ATOM 1226 C CA . ARG A 1 153 ? 9.079 -1.551 -24.771 1.00 97.81 153 ARG A CA 1
ATOM 1227 C C . ARG A 1 153 ? 10.385 -2.293 -24.488 1.00 97.81 153 ARG A C 1
ATOM 1229 O O . ARG A 1 153 ? 10.529 -3.397 -24.991 1.00 97.81 153 ARG A O 1
ATOM 1236 N N . TRP A 1 154 ? 11.253 -1.756 -23.631 1.00 97.88 154 TRP A N 1
ATOM 1237 C CA . TRP A 1 154 ? 12.423 -2.480 -23.129 1.00 97.88 154 TRP A CA 1
ATOM 1238 C C . TRP A 1 154 ? 12.007 -3.725 -22.338 1.00 97.88 154 TRP A C 1
ATOM 1240 O O . TRP A 1 154 ? 11.154 -3.612 -21.449 1.00 97.88 154 TRP A O 1
ATOM 1250 N N . GLU A 1 155 ? 12.613 -4.871 -22.640 1.00 97.88 155 GLU A N 1
ATOM 1251 C CA . GLU A 1 155 ? 12.502 -6.105 -21.857 1.00 97.88 155 GLU A CA 1
ATOM 1252 C C . GLU A 1 155 ? 13.576 -6.121 -20.765 1.00 97.88 155 GLU A C 1
ATOM 1254 O O . GLU A 1 155 ? 14.759 -5.927 -21.049 1.00 97.88 155 GLU A O 1
ATOM 1259 N N . ASP A 1 156 ? 13.169 -6.289 -19.506 1.00 96.94 156 ASP A N 1
ATOM 1260 C CA . ASP A 1 156 ? 14.040 -6.126 -18.337 1.00 96.94 156 ASP A CA 1
ATOM 1261 C C . ASP A 1 156 ? 15.050 -7.274 -18.164 1.00 96.94 156 ASP A C 1
ATOM 1263 O O . ASP A 1 156 ? 14.871 -8.177 -17.346 1.00 96.94 156 ASP A O 1
ATOM 1267 N N . ASP A 1 157 ? 16.107 -7.234 -18.977 1.00 96.88 157 ASP A N 1
ATOM 1268 C CA . ASP A 1 157 ? 17.164 -8.240 -19.046 1.00 96.88 157 ASP A CA 1
ATOM 1269 C C . ASP A 1 157 ? 18.270 -8.009 -17.987 1.00 96.88 157 ASP A C 1
ATOM 1271 O O . ASP A 1 157 ? 19.019 -7.025 -18.078 1.00 96.88 157 ASP A O 1
ATOM 1275 N N . PRO A 1 158 ? 18.467 -8.940 -17.031 1.00 95.62 158 PRO A N 1
ATOM 1276 C CA . PRO A 1 158 ? 19.532 -8.871 -16.025 1.00 95.62 158 PRO A CA 1
ATOM 1277 C C . PRO A 1 158 ? 20.950 -8.822 -16.607 1.00 95.62 158 PRO A C 1
ATOM 1279 O O . PRO A 1 158 ? 21.858 -8.247 -15.997 1.00 95.62 158 PRO A O 1
ATOM 1282 N N . PHE A 1 159 ? 21.179 -9.454 -17.761 1.00 96.44 159 PHE A N 1
ATOM 1283 C CA . PHE A 1 159 ? 22.477 -9.460 -18.433 1.00 96.44 159 PHE A CA 1
ATOM 1284 C C . PHE A 1 159 ? 22.814 -8.064 -18.961 1.00 96.44 159 PHE A C 1
ATOM 1286 O O . PHE A 1 159 ? 23.876 -7.523 -18.644 1.00 96.44 159 PHE A O 1
ATOM 1293 N N . GLN A 1 160 ? 21.882 -7.443 -19.686 1.00 97.06 160 GLN A N 1
ATOM 1294 C CA . GLN A 1 160 ? 22.066 -6.098 -20.241 1.00 97.06 160 GLN A CA 1
ATOM 1295 C C . GLN A 1 160 ? 21.988 -5.004 -19.169 1.00 97.06 160 GLN A C 1
ATOM 1297 O O . GLN A 1 160 ? 22.588 -3.944 -19.330 1.00 97.06 160 GLN A O 1
ATOM 1302 N N . LEU A 1 161 ? 21.318 -5.260 -18.042 1.00 95.88 161 LEU A N 1
ATOM 1303 C CA . LEU A 1 161 ? 21.370 -4.380 -16.875 1.00 95.88 161 LEU A CA 1
ATOM 1304 C C . LEU A 1 161 ? 22.777 -4.337 -16.255 1.00 95.88 161 LEU A C 1
ATOM 1306 O O . LEU A 1 161 ? 23.266 -3.262 -15.908 1.00 95.88 161 LEU A O 1
ATOM 1310 N N . LYS A 1 162 ? 23.449 -5.492 -16.142 1.00 96.31 162 LYS A N 1
ATOM 1311 C CA . LYS A 1 162 ? 24.826 -5.599 -15.614 1.00 96.31 162 LYS A CA 1
ATOM 1312 C C . LYS A 1 162 ? 25.878 -5.102 -16.601 1.00 96.31 162 LYS A C 1
ATOM 1314 O O . LYS A 1 162 ? 26.903 -4.575 -16.173 1.00 96.31 162 LYS A O 1
ATOM 1319 N N . GLY A 1 163 ? 25.631 -5.264 -17.898 1.00 96.81 163 GLY A N 1
ATOM 1320 C CA . GLY A 1 163 ? 26.464 -4.738 -18.975 1.00 96.81 163 GLY A CA 1
ATOM 1321 C C . GLY A 1 163 ? 25.683 -3.778 -19.872 1.00 96.81 163 GLY A C 1
ATOM 1322 O O . GLY A 1 163 ? 25.254 -4.210 -20.937 1.00 96.81 163 GLY A O 1
ATOM 1323 N N . PRO A 1 164 ? 25.537 -2.486 -19.516 1.00 97.06 164 PRO A N 1
ATOM 1324 C CA . PRO A 1 164 ? 24.687 -1.551 -20.261 1.00 97.06 164 PRO A CA 1
ATOM 1325 C C . PRO A 1 164 ? 25.087 -1.288 -21.716 1.00 97.06 164 PRO A C 1
ATOM 1327 O O . PRO A 1 164 ? 24.254 -0.816 -22.488 1.00 97.06 164 PRO A O 1
ATOM 1330 N N . ASP A 1 165 ? 26.336 -1.585 -22.086 1.00 97.69 165 ASP A N 1
ATOM 1331 C CA . ASP A 1 165 ? 26.853 -1.535 -23.461 1.00 97.69 165 ASP A CA 1
ATOM 1332 C C . ASP A 1 165 ? 26.718 -2.884 -24.206 1.00 97.69 165 ASP A C 1
ATOM 1334 O O . ASP A 1 165 ? 27.053 -2.969 -25.382 1.00 97.69 165 ASP A O 1
ATOM 1338 N N . SER A 1 166 ? 26.244 -3.948 -23.545 1.00 96.19 166 SER A N 1
ATOM 1339 C CA . SER A 1 166 ? 26.116 -5.288 -24.136 1.00 96.19 166 SER A CA 1
ATOM 1340 C C . SER A 1 166 ? 24.866 -5.405 -25.010 1.00 96.19 166 SER A C 1
ATOM 1342 O O . SER A 1 166 ? 23.755 -5.078 -24.587 1.00 96.19 166 SER A O 1
ATOM 1344 N N . GLU A 1 167 ? 25.058 -5.908 -26.224 1.00 94.88 167 GLU A N 1
ATOM 1345 C CA . GLU A 1 167 ? 24.016 -6.194 -27.218 1.00 94.88 167 GLU A CA 1
ATOM 1346 C C . GLU A 1 167 ? 23.680 -7.694 -27.254 1.00 94.88 167 GLU A C 1
ATOM 1348 O O . GLU A 1 167 ? 24.429 -8.517 -26.719 1.00 94.88 167 GLU A O 1
ATOM 1353 N N . GLY A 1 168 ? 22.571 -8.054 -27.908 1.00 88.31 168 GLY A N 1
ATOM 1354 C CA . GLY A 1 168 ? 22.210 -9.457 -28.159 1.00 88.31 168 GLY A CA 1
ATOM 1355 C C . GLY A 1 168 ? 21.738 -10.238 -26.928 1.00 88.31 168 GLY A C 1
ATOM 1356 O O . GLY A 1 168 ? 21.937 -11.453 -26.868 1.00 88.31 168 GLY A O 1
ATOM 1357 N N . GLY A 1 169 ? 21.147 -9.545 -25.950 1.00 92.19 169 GLY A N 1
ATOM 1358 C CA . GLY A 1 169 ? 20.423 -10.155 -24.832 1.00 92.19 169 GLY A CA 1
ATOM 1359 C C . GLY A 1 169 ? 18.972 -10.465 -25.210 1.00 92.19 169 GLY A C 1
ATOM 1360 O O . GLY A 1 169 ? 18.685 -10.849 -26.344 1.00 92.19 169 GLY A O 1
ATOM 1361 N N . ALA A 1 170 ? 18.039 -10.253 -24.282 1.00 95.94 170 ALA A N 1
ATOM 1362 C CA . ALA A 1 170 ? 16.608 -10.247 -24.598 1.00 95.94 170 ALA A CA 1
ATOM 1363 C C . ALA A 1 170 ? 16.252 -9.122 -25.588 1.00 95.94 170 ALA A C 1
ATOM 1365 O O . ALA A 1 170 ? 15.303 -9.241 -26.360 1.00 95.94 170 ALA A O 1
ATOM 1366 N N . ASN A 1 171 ? 17.049 -8.048 -25.598 1.00 96.62 171 ASN A N 1
ATOM 1367 C CA . ASN A 1 171 ? 16.933 -6.945 -26.540 1.00 96.62 171 ASN A CA 1
ATOM 1368 C C . ASN A 1 171 ? 18.111 -6.972 -27.526 1.00 96.62 171 ASN A C 1
ATOM 1370 O O . ASN A 1 171 ? 19.259 -7.215 -27.140 1.00 96.62 171 ASN A O 1
ATOM 1374 N N . GLU A 1 172 ? 17.835 -6.667 -28.797 1.00 94.81 172 GLU A N 1
ATOM 1375 C CA . GLU A 1 172 ? 18.875 -6.598 -29.830 1.00 94.81 172 GLU A CA 1
ATOM 1376 C C . GLU A 1 172 ? 19.904 -5.504 -29.515 1.00 94.81 172 GLU A C 1
ATOM 1378 O O . GLU A 1 172 ? 21.106 -5.771 -29.515 1.00 94.81 172 GLU A O 1
ATOM 1383 N N . MET A 1 173 ? 19.443 -4.293 -29.176 1.00 96.38 173 MET A N 1
ATOM 1384 C CA . MET A 1 173 ? 20.318 -3.190 -28.772 1.00 96.38 173 MET A CA 1
ATOM 1385 C C . MET A 1 173 ? 20.694 -3.231 -27.292 1.00 96.38 173 MET A C 1
ATOM 1387 O O . MET A 1 173 ? 20.004 -3.820 -26.461 1.00 96.38 173 MET A O 1
ATOM 1391 N N . SER A 1 174 ? 21.765 -2.515 -26.954 1.00 97.94 174 SER A N 1
ATOM 1392 C CA . SER A 1 174 ? 22.202 -2.313 -25.576 1.00 97.94 174 SER A CA 1
ATOM 1393 C C . SER A 1 174 ? 21.257 -1.403 -24.784 1.00 97.94 174 SER A C 1
ATOM 1395 O O . SER A 1 174 ? 20.576 -0.534 -25.340 1.00 97.94 174 SER A O 1
ATOM 1397 N N . LEU A 1 175 ? 21.249 -1.556 -23.456 1.00 98.06 175 LEU A N 1
ATOM 1398 C CA . LEU A 1 175 ? 20.431 -0.735 -22.554 1.00 98.06 175 LEU A CA 1
ATOM 1399 C C . LEU A 1 175 ? 20.735 0.759 -22.718 1.00 98.06 175 LEU A C 1
ATOM 1401 O O . LEU A 1 175 ? 19.832 1.595 -22.735 1.00 98.06 175 LEU A O 1
ATOM 1405 N N . LYS A 1 176 ? 22.007 1.108 -22.896 1.00 98.00 176 LYS A N 1
ATOM 1406 C CA . LYS A 1 176 ? 22.441 2.486 -23.129 1.00 98.00 176 LYS A CA 1
ATOM 1407 C C . LYS A 1 176 ? 21.905 3.057 -24.438 1.00 98.00 176 LYS A C 1
ATOM 1409 O O . LYS A 1 176 ? 21.464 4.208 -24.471 1.00 98.00 176 LYS A O 1
ATOM 1414 N N . GLN A 1 177 ? 21.903 2.263 -25.508 1.00 97.75 177 GLN A N 1
ATOM 1415 C CA . GLN A 1 177 ? 21.301 2.677 -26.773 1.00 97.75 177 GLN A CA 1
ATOM 1416 C C . GLN A 1 177 ? 19.784 2.835 -26.630 1.00 97.75 177 GLN A C 1
ATOM 1418 O O . GLN A 1 177 ? 19.230 3.841 -27.070 1.00 97.75 177 GLN A O 1
ATOM 1423 N N . ALA A 1 178 ? 19.120 1.910 -25.937 1.00 98.00 178 ALA A N 1
ATOM 1424 C CA . ALA A 1 178 ? 17.693 1.991 -25.650 1.00 98.00 178 ALA A CA 1
ATOM 1425 C C . ALA A 1 178 ? 17.312 3.249 -24.850 1.00 98.00 178 ALA A C 1
ATOM 1427 O O . ALA A 1 178 ? 16.311 3.895 -25.155 1.00 98.00 178 ALA A O 1
ATOM 1428 N N . GLN A 1 179 ? 18.114 3.649 -23.858 1.00 98.38 179 GLN A N 1
ATOM 1429 C CA . GLN A 1 179 ? 17.916 4.911 -23.131 1.00 98.38 179 GLN A CA 1
ATOM 1430 C C . GLN A 1 179 ? 18.011 6.131 -24.060 1.00 98.38 179 GLN A C 1
ATOM 1432 O O . GLN A 1 179 ? 17.164 7.024 -23.993 1.00 98.38 179 GLN A O 1
ATOM 1437 N N . LYS A 1 180 ? 19.008 6.165 -24.957 1.00 97.75 180 LYS A N 1
ATOM 1438 C CA . LYS A 1 180 ? 19.173 7.240 -25.955 1.00 97.75 180 LYS A CA 1
ATOM 1439 C C . LYS A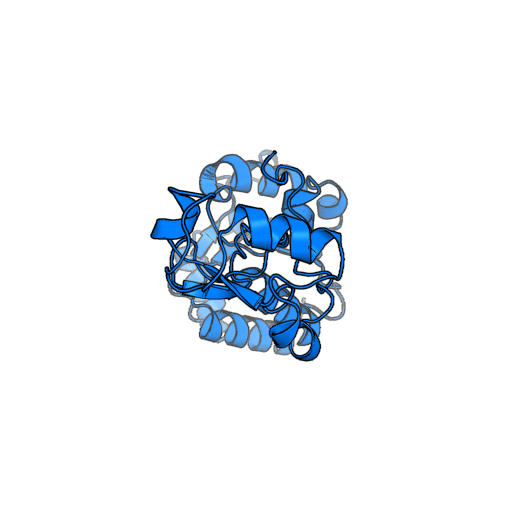 1 180 ? 17.979 7.298 -26.907 1.00 97.75 180 LYS A C 1
ATOM 1441 O O . LYS A 1 180 ? 17.416 8.370 -27.119 1.00 97.75 180 LYS A O 1
ATOM 1446 N N . ASN A 1 181 ? 17.545 6.146 -27.404 1.00 97.44 181 ASN A N 1
ATOM 1447 C CA . ASN A 1 181 ? 16.362 6.001 -28.248 1.00 97.44 181 ASN A CA 1
ATOM 1448 C C . ASN A 1 181 ? 15.098 6.521 -27.548 1.00 97.44 181 ASN A C 1
ATOM 1450 O O . ASN A 1 181 ? 14.358 7.333 -28.110 1.00 97.44 181 ASN A O 1
ATOM 1454 N N . PHE A 1 182 ? 14.898 6.151 -26.279 1.00 97.88 182 PHE A N 1
ATOM 1455 C CA . PHE A 1 182 ? 13.747 6.606 -25.506 1.00 97.88 182 PHE A CA 1
ATOM 1456 C C . PHE A 1 182 ? 13.735 8.129 -25.347 1.00 97.88 182 PHE A C 1
ATOM 1458 O O . PHE A 1 182 ? 12.692 8.756 -25.528 1.00 97.88 182 PHE A O 1
ATOM 1465 N N . ILE A 1 183 ? 14.892 8.735 -25.068 1.00 96.31 183 ILE A N 1
ATOM 1466 C CA . ILE A 1 183 ? 15.034 10.194 -24.972 1.00 96.31 183 ILE A CA 1
ATOM 1467 C C . ILE A 1 183 ? 14.715 10.876 -26.311 1.00 96.31 183 ILE A C 1
ATOM 1469 O O . ILE A 1 183 ? 14.093 11.936 -26.318 1.00 96.31 183 ILE A O 1
ATOM 1473 N N . LEU A 1 184 ? 15.117 10.281 -27.436 1.00 96.50 184 LEU A N 1
ATOM 1474 C CA . LEU A 1 184 ? 14.924 10.864 -28.764 1.00 96.50 184 LEU A CA 1
ATOM 1475 C C . LEU A 1 184 ? 13.484 10.742 -29.279 1.00 96.50 184 LEU A C 1
ATOM 1477 O O . LEU A 1 184 ? 12.970 11.693 -29.869 1.00 96.50 184 LEU A O 1
ATOM 1481 N N . PHE A 1 185 ? 12.826 9.594 -29.093 1.00 95.00 185 PHE A N 1
ATOM 1482 C CA . PHE A 1 185 ? 11.526 9.330 -29.728 1.00 95.00 185 PHE A CA 1
ATOM 1483 C C . PHE A 1 185 ? 10.505 8.553 -28.880 1.00 95.00 185 PHE A C 1
ATOM 1485 O O . PHE A 1 185 ? 9.411 8.254 -29.375 1.00 95.00 185 PHE A O 1
ATOM 1492 N N . GLY A 1 186 ? 10.800 8.279 -27.606 1.00 95.56 186 GLY A N 1
ATOM 1493 C CA . GLY A 1 186 ? 9.843 7.729 -26.639 1.00 95.56 186 GLY A CA 1
ATOM 1494 C C . GLY A 1 186 ? 9.702 6.204 -26.630 1.00 95.56 186 GLY A C 1
ATOM 1495 O O . GLY A 1 186 ? 8.767 5.700 -26.016 1.00 95.56 186 GLY A O 1
ATOM 1496 N N . ALA A 1 187 ? 10.608 5.464 -27.273 1.00 97.56 187 ALA A N 1
ATOM 1497 C CA . ALA A 1 187 ? 10.675 4.000 -27.215 1.00 97.56 187 ALA A CA 1
ATOM 1498 C C . ALA A 1 187 ? 12.133 3.516 -27.192 1.00 97.56 187 ALA A C 1
ATOM 1500 O O . ALA A 1 187 ? 13.025 4.254 -27.597 1.00 97.56 187 ALA A O 1
ATOM 1501 N N . CYS A 1 188 ? 12.386 2.298 -26.713 1.00 97.00 188 CYS A N 1
ATOM 1502 C CA . CYS A 1 188 ? 13.722 1.697 -26.692 1.00 97.00 188 CYS A CA 1
ATOM 1503 C C . CYS A 1 188 ? 14.234 1.385 -28.102 1.00 97.00 188 CYS A C 1
ATOM 1505 O O . CYS A 1 188 ? 15.441 1.342 -28.325 1.00 97.00 188 CYS A O 1
ATOM 1507 N N . ASP A 1 189 ? 13.312 1.208 -29.046 1.00 94.81 189 ASP A N 1
ATOM 1508 C CA . ASP A 1 189 ? 13.571 0.888 -30.438 1.00 94.81 189 ASP A CA 1
ATOM 1509 C C . ASP A 1 189 ? 12.511 1.531 -31.350 1.00 94.81 189 ASP A C 1
ATOM 1511 O O . ASP A 1 189 ? 11.353 1.711 -30.954 1.00 94.81 189 ASP A O 1
ATOM 1515 N N . GLU A 1 190 ? 12.901 1.904 -32.567 1.00 93.12 190 GLU A N 1
ATOM 1516 C CA . GLU A 1 190 ? 12.020 2.600 -33.506 1.00 93.12 190 GLU A CA 1
ATOM 1517 C C . GLU A 1 190 ? 10.904 1.683 -34.028 1.00 93.12 190 GLU A C 1
ATOM 1519 O O . GLU A 1 190 ? 9.760 2.128 -34.173 1.00 93.12 190 GLU A O 1
ATOM 1524 N N . GLU A 1 191 ? 11.174 0.387 -34.214 1.00 91.94 191 GLU A N 1
ATOM 1525 C CA . GLU A 1 191 ? 10.171 -0.569 -34.697 1.00 91.94 191 GLU A CA 1
ATOM 1526 C C . GLU A 1 191 ? 9.087 -0.839 -33.648 1.00 91.94 191 GLU A C 1
ATOM 1528 O O . GLU A 1 191 ? 7.897 -0.997 -33.967 1.00 91.94 191 GLU A O 1
ATOM 1533 N N . THR A 1 192 ? 9.482 -0.844 -32.371 1.00 91.06 192 THR A N 1
ATOM 1534 C CA . THR A 1 192 ? 8.571 -1.056 -31.237 1.00 91.06 192 THR A CA 1
ATOM 1535 C C . THR A 1 192 ? 7.797 0.197 -30.831 1.00 91.06 192 THR A C 1
ATOM 1537 O O . THR A 1 192 ? 6.823 0.090 -30.079 1.00 91.06 192 THR A O 1
ATOM 1540 N N . ARG A 1 193 ? 8.134 1.373 -31.377 1.00 93.25 193 ARG A N 1
ATOM 1541 C CA . ARG A 1 193 ? 7.513 2.665 -31.036 1.00 93.25 193 ARG A CA 1
ATOM 1542 C C . ARG A 1 193 ? 5.992 2.670 -31.149 1.00 93.25 193 ARG A C 1
ATOM 1544 O O . ARG A 1 193 ? 5.317 3.254 -30.309 1.00 93.25 193 ARG A O 1
ATOM 1551 N N . LYS A 1 194 ? 5.435 1.985 -32.149 1.00 94.88 194 LYS A N 1
ATOM 1552 C CA . LYS A 1 194 ? 3.975 1.856 -32.339 1.00 94.88 194 LYS A CA 1
ATOM 1553 C C . LYS A 1 194 ? 3.260 1.114 -31.200 1.00 94.88 194 LYS A C 1
ATOM 1555 O O . LYS A 1 194 ? 2.050 1.247 -31.062 1.00 94.88 194 LYS A O 1
ATOM 1560 N N . ASN A 1 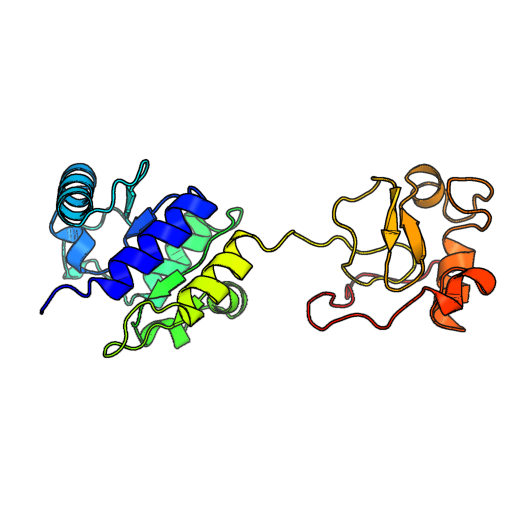195 ? 4.001 0.334 -30.413 1.00 95.88 195 ASN A N 1
ATOM 1561 C CA . ASN A 1 195 ? 3.494 -0.433 -29.276 1.00 95.88 195 ASN A CA 1
ATOM 1562 C C . ASN A 1 195 ? 3.770 0.259 -27.930 1.00 95.88 195 ASN A C 1
ATOM 1564 O O . ASN A 1 195 ? 3.204 -0.149 -26.917 1.00 95.88 195 ASN A O 1
ATOM 1568 N N . ALA A 1 196 ? 4.650 1.266 -27.901 1.00 96.75 196 ALA A N 1
ATOM 1569 C CA . ALA A 1 196 ? 4.888 2.102 -26.729 1.00 96.75 196 ALA A CA 1
ATOM 1570 C C . ALA A 1 196 ? 3.682 3.009 -26.440 1.00 96.75 196 ALA A C 1
ATOM 1572 O O . ALA A 1 196 ? 2.924 3.388 -27.336 1.00 96.75 196 ALA A O 1
ATOM 1573 N N . ARG A 1 197 ? 3.521 3.392 -25.171 1.00 97.25 197 ARG A N 1
ATOM 1574 C CA . ARG A 1 197 ? 2.501 4.352 -24.730 1.00 97.25 197 ARG A CA 1
ATOM 1575 C C . ARG A 1 197 ? 3.069 5.371 -23.753 1.00 97.25 197 ARG A C 1
ATOM 1577 O O . ARG A 1 197 ? 4.109 5.163 -23.142 1.00 97.25 197 ARG A O 1
ATOM 1584 N N . GLN A 1 198 ? 2.331 6.455 -23.544 1.00 96.38 198 GLN A N 1
ATOM 1585 C CA . GLN A 1 198 ? 2.637 7.389 -22.463 1.00 96.38 198 GLN A CA 1
ATOM 1586 C C . GLN A 1 198 ? 2.463 6.710 -21.086 1.00 96.38 198 GLN A C 1
ATOM 1588 O O . GLN A 1 198 ? 1.596 5.831 -20.946 1.00 96.38 198 GLN A O 1
ATOM 1593 N N . PRO A 1 199 ? 3.268 7.087 -20.075 1.00 95.44 199 PRO A N 1
ATOM 1594 C CA . PRO A 1 199 ? 3.088 6.632 -18.698 1.00 95.44 199 PRO A CA 1
ATOM 1595 C C . PRO A 1 199 ? 1.759 7.140 -18.125 1.00 95.44 199 PRO A C 1
ATOM 1597 O O . PRO A 1 199 ? 1.258 8.200 -18.506 1.00 95.44 199 PRO A O 1
ATOM 1600 N N . THR A 1 200 ? 1.184 6.378 -17.200 1.00 90.69 200 THR A N 1
ATOM 1601 C CA . THR A 1 200 ? 0.017 6.804 -16.413 1.00 90.69 200 THR A CA 1
ATOM 1602 C C . THR A 1 200 ? 0.449 7.557 -15.151 1.00 90.69 200 THR A C 1
ATOM 1604 O O . THR A 1 200 ? 1.623 7.560 -14.788 1.00 90.69 200 THR A O 1
ATOM 1607 N N . ILE A 1 201 ? -0.503 8.176 -14.444 1.00 80.56 201 ILE A N 1
ATOM 1608 C CA . ILE A 1 201 ? -0.232 8.846 -13.159 1.00 80.56 201 ILE A CA 1
ATOM 1609 C C . ILE A 1 201 ? 0.267 7.879 -12.069 1.00 80.56 201 ILE A C 1
ATOM 1611 O O . ILE A 1 201 ? 0.983 8.291 -11.164 1.00 80.56 201 ILE A O 1
ATOM 1615 N N . GLU A 1 202 ? -0.074 6.593 -12.180 1.00 81.56 202 GLU A N 1
ATOM 1616 C CA . GLU A 1 202 ? 0.355 5.529 -11.262 1.00 81.56 202 GLU A CA 1
ATOM 1617 C C . GLU A 1 202 ? 1.753 4.981 -11.597 1.00 81.56 202 GLU A C 1
ATOM 1619 O O . GLU A 1 202 ? 2.292 4.157 -10.861 1.00 81.56 202 GLU A O 1
ATOM 1624 N N . GLU A 1 203 ? 2.362 5.447 -12.690 1.00 91.88 203 GLU A N 1
ATOM 1625 C CA . GLU A 1 203 ? 3.696 5.054 -13.146 1.00 91.88 203 GLU A CA 1
ATOM 1626 C C . GLU A 1 203 ? 4.634 6.268 -13.097 1.00 91.88 203 GLU A C 1
ATOM 1628 O O . GLU A 1 203 ? 5.096 6.732 -14.143 1.00 91.88 203 GLU A O 1
ATOM 1633 N N . PRO A 1 204 ? 4.905 6.841 -11.909 1.00 92.50 204 PRO A N 1
ATOM 1634 C CA . PRO A 1 204 ? 5.734 8.031 -11.801 1.00 92.50 204 PRO A CA 1
ATOM 1635 C C . PRO A 1 204 ? 7.164 7.754 -12.278 1.00 92.50 204 PRO A C 1
ATOM 1637 O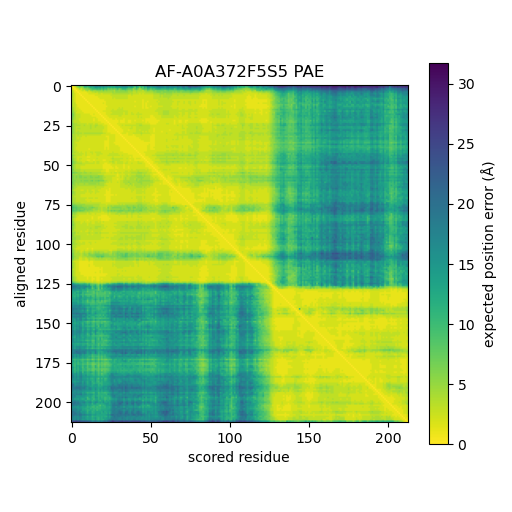 O . PRO A 1 204 ? 7.670 6.626 -12.221 1.00 92.50 204 PRO A O 1
ATOM 1640 N N . LYS A 1 205 ? 7.825 8.813 -12.751 1.00 96.12 205 LYS A N 1
ATOM 1641 C CA . LYS A 1 205 ? 9.252 8.785 -13.075 1.00 96.12 205 LYS A CA 1
ATOM 1642 C C . LYS A 1 205 ? 10.050 8.661 -11.774 1.00 96.12 205 LYS A C 1
ATOM 1644 O O . LYS A 1 205 ? 9.760 9.355 -10.805 1.00 96.12 205 LYS A O 1
ATOM 1649 N N . ASP A 1 206 ? 11.047 7.792 -11.759 1.00 95.25 206 ASP A N 1
ATOM 1650 C CA . ASP A 1 206 ? 12.022 7.707 -10.680 1.00 95.25 206 ASP A CA 1
ATOM 1651 C C . ASP A 1 206 ? 12.969 8.911 -10.736 1.00 95.25 206 ASP A C 1
ATOM 1653 O O . ASP A 1 206 ? 13.676 9.113 -11.724 1.00 95.25 206 ASP A O 1
ATOM 1657 N N . GLU A 1 207 ? 12.978 9.711 -9.671 1.00 93.94 207 GLU A N 1
ATOM 1658 C CA . GLU A 1 207 ? 13.815 10.910 -9.543 1.00 93.94 207 GLU A CA 1
ATOM 1659 C C . GLU A 1 207 ? 15.316 10.587 -9.528 1.00 93.94 207 GLU A C 1
ATOM 1661 O O . GLU A 1 207 ? 16.139 11.436 -9.876 1.00 93.94 207 GLU A O 1
ATOM 1666 N N . ASN A 1 208 ? 15.682 9.354 -9.166 1.00 94.56 208 ASN A N 1
ATOM 1667 C CA . ASN A 1 208 ? 17.071 8.900 -9.135 1.00 94.56 208 ASN A CA 1
ATOM 1668 C C . ASN A 1 208 ? 17.534 8.302 -10.467 1.00 94.56 208 ASN A C 1
ATOM 1670 O O . ASN A 1 208 ? 18.730 8.060 -10.644 1.00 94.56 208 ASN A O 1
ATOM 1674 N N . TRP A 1 209 ? 16.618 8.058 -11.409 1.00 96.88 209 TRP A N 1
ATOM 1675 C CA . TRP A 1 209 ? 16.974 7.498 -12.705 1.00 96.88 209 TRP A CA 1
ATOM 1676 C C . TRP A 1 209 ? 17.737 8.519 -13.552 1.00 96.88 209 TRP A C 1
ATOM 1678 O O . TRP A 1 209 ? 17.320 9.669 -13.711 1.00 96.88 209 TRP A O 1
ATOM 1688 N N . LYS A 1 210 ? 18.845 8.077 -14.150 1.00 96.00 210 LYS A N 1
ATOM 1689 C CA . LYS A 1 210 ? 19.650 8.861 -15.089 1.00 96.00 210 LYS A CA 1
ATOM 1690 C C . LYS A 1 210 ? 20.100 7.975 -16.251 1.00 96.00 210 LYS A C 1
ATOM 1692 O O . LYS A 1 210 ? 20.384 6.799 -16.020 1.00 96.00 210 LYS A O 1
ATOM 1697 N N . PRO A 1 211 ? 20.180 8.516 -17.478 1.00 95.31 211 PRO A N 1
ATOM 1698 C CA . PRO A 1 211 ? 20.754 7.777 -18.590 1.00 95.31 211 PRO A CA 1
ATOM 1699 C C . PRO A 1 211 ? 22.260 7.565 -18.382 1.00 95.31 211 PRO A C 1
ATOM 1701 O O . PRO A 1 211 ? 22.936 8.404 -17.785 1.00 95.31 211 PRO A O 1
ATOM 1704 N N . PHE A 1 212 ? 22.780 6.459 -18.902 1.00 92.50 212 PHE A N 1
ATOM 1705 C CA . PHE A 1 212 ? 24.210 6.204 -19.027 1.00 92.50 212 PHE A CA 1
ATOM 1706 C C . PHE A 1 212 ? 24.827 7.138 -20.083 1.00 92.50 212 PHE A C 1
ATOM 1708 O O . PHE A 1 212 ? 24.188 7.456 -21.088 1.00 92.50 212 PHE A O 1
ATOM 1715 N N . GLU A 1 213 ? 26.080 7.547 -19.864 1.00 82.62 213 GLU A N 1
ATOM 1716 C CA . GLU A 1 213 ? 26.839 8.467 -20.737 1.00 82.62 213 GLU A CA 1
ATOM 1717 C C . GLU A 1 213 ? 27.315 7.810 -22.041 1.00 82.62 213 GLU A C 1
ATOM 1719 O O . GLU A 1 213 ? 28.260 7.000 -21.957 1.00 82.62 213 GLU A O 1
#

Sequence (213 aa):
MKFNENAAENLAILYKETNASIVLTTTHRISFDEKKWKEIFKKRGLDFHTISKLNSKTSIDQLADRATEISEWVEQSGKNENYVIIDDDLSLHGLPEEIKERWVHTKTLIGFDKYARAKALSILTAKVKFTCPCCGYKTLTEPEAYDICPVCRWEDDPFQLKGPDSEGGANEMSLKQAQKNFILFGACDEETRKNARQPTIEEPKDENWKPFE

Nearest 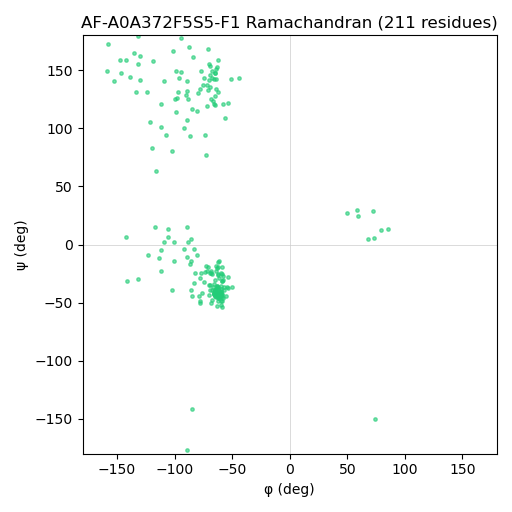PDB structures (foldseek):
  8ey4-assembly1_I  TM=1.000E+00  e=4.240E-05  Escherichia coli O32:H37
  6vdh-assembly1_B-2  TM=3.525E-01  e=3.977E+00  Apicomplexa sp.
  4mcj-assembly1_B  TM=3.023E-01  e=7.385E+00  Parabacteroides distasonis ATCC 8503

Mean predicted aligned error: 8.06 Å

Radius of gyration: 22.9 Å; Cα contacts (8 Å, |Δi|>4): 319; chains: 1; bounding box: 54×30×64 Å